Protein AF-0000000066287164 (afdb_homodimer)

Solvent-accessible surface area (backbone atoms only — not comparable to full-atom values): 16699 Å² total; per-residue (Å²): 113,69,50,54,31,36,36,38,30,40,31,50,52,37,16,20,64,65,41,44,75,88,66,48,88,37,32,4,29,46,51,68,64,55,47,54,40,46,76,64,34,25,11,47,45,71,41,72,57,60,63,40,69,73,61,30,63,82,32,75,90,71,54,46,74,76,52,69,40,74,68,50,50,51,50,36,50,58,63,39,46,65,56,53,47,50,50,60,40,42,58,76,69,73,46,44,41,36,36,38,28,33,44,87,28,48,41,39,5,70,75,87,64,52,2,57,46,39,51,54,48,49,61,55,42,61,75,66,72,66,75,65,52,73,48,51,49,60,72,51,74,87,45,40,66,59,41,52,53,50,51,57,59,68,71,101,113,68,49,54,30,37,36,38,30,40,31,51,51,37,16,19,63,66,42,46,76,89,67,47,88,38,33,5,29,46,51,68,64,53,47,54,39,45,76,65,34,24,12,47,45,71,41,74,56,57,63,40,69,72,62,32,63,83,33,74,88,70,55,46,76,76,52,68,40,73,66,50,51,50,48,37,49,60,64,39,45,65,57,53,48,50,50,59,40,42,60,78,69,72,48,44,41,35,34,38,27,31,45,86,28,46,41,40,5,69,76,86,64,52,2,58,45,40,51,53,46,50,60,56,42,64,74,66,73,66,77,65,52,72,50,51,49,60,73,51,75,87,46,40,65,59,41,53,52,50,51,57,58,68,71,102

Sequence (312 aa):
MKGKRIAIVSHRILNQNSVVNGLERAEGAFNEVVEILLKNNYGIIQLPCPELIYLGIDREGKTKEEYDTKEYRELCKKLLEPIIKYLQEYKKDNYKFILIGIENSTTCDIFKNRGILMEEFFKEVEKLNIIIKAIEYPKNEKDYNKFVKTLEKMIKMKGKRIAIVSHRILNQNSVVNGLERAEGAFNEVVEILLKNNYGIIQLPCPELIYLGIDREGKTKEEYDTKEYRELCKKLLEPIIKYLQEYKKDNYKFILIGIENSTTCDIFKNRGILMEEFFKEVEKLNIIIKAIEYPKNEKDYNKFVKTLEKMIK

Radius of gyration: 18.2 Å; Cα contacts (8 Å, |Δi|>4): 590; chains: 2; bounding box: 45×53×41 Å

Organism: Methanocaldococcus jannaschii (strain ATCC 43067 / DSM 2661 / JAL-1 / JCM 10045 / NBRC 100440) (NCBI:txid243232)

Structure (mmCIF, N/CA/C/O backbone):
data_AF-0000000066287164-model_v1
#
loop_
_entity.id
_entity.type
_entity.pdbx_description
1 polymer 'Uncharacterized protein MJ0003'
#
loop_
_atom_site.group_PDB
_atom_site.id
_atom_site.type_symbol
_atom_site.label_atom_id
_atom_site.label_alt_id
_atom_site.label_comp_id
_atom_site.label_asym_id
_atom_site.label_entity_id
_atom_site.label_seq_id
_atom_site.pdbx_PDB_ins_code
_atom_site.Cartn_x
_atom_site.Cartn_y
_atom_site.Cartn_z
_atom_site.occupancy
_atom_site.B_iso_or_equiv
_atom_site.auth_seq_id
_atom_site.auth_comp_id
_atom_site.auth_asym_id
_atom_site.auth_atom_id
_atom_site.pdbx_PDB_model_num
ATOM 1 N N . MET A 1 1 ? 5.543 -10.328 -19 1 79.19 1 MET A N 1
ATOM 2 C CA . MET A 1 1 ? 6.793 -10.188 -18.266 1 79.19 1 MET A CA 1
ATOM 3 C C . MET A 1 1 ? 6.668 -9.117 -17.188 1 79.19 1 MET A C 1
ATOM 5 O O . MET A 1 1 ? 5.969 -8.125 -17.359 1 79.19 1 MET A O 1
ATOM 9 N N . LYS A 1 2 ? 7.418 -9.414 -16.031 1 85.62 2 LYS A N 1
ATOM 10 C CA . LYS A 1 2 ? 7.477 -8.406 -14.969 1 85.62 2 LYS A CA 1
ATOM 11 C C . LYS A 1 2 ? 8.195 -7.152 -15.453 1 85.62 2 LYS A C 1
ATOM 13 O O . LYS A 1 2 ? 9.18 -7.234 -16.188 1 85.62 2 LYS A O 1
ATOM 18 N N . GLY A 1 3 ? 7.758 -6.027 -15.086 1 90.81 3 GLY A N 1
ATOM 19 C CA . GLY A 1 3 ? 8.32 -4.758 -15.516 1 90.81 3 GLY A CA 1
ATOM 20 C C . GLY A 1 3 ? 9.594 -4.391 -14.781 1 90.81 3 GLY A C 1
ATOM 21 O O . GLY A 1 3 ? 10.406 -3.615 -15.289 1 90.81 3 GLY A O 1
ATOM 22 N N . LYS A 1 4 ? 9.758 -4.898 -13.578 1 95.44 4 LYS A N 1
ATOM 23 C CA . LYS A 1 4 ? 10.93 -4.719 -12.719 1 95.44 4 LYS A CA 1
ATOM 24 C C . LYS A 1 4 ? 11.164 -3.244 -12.406 1 95.44 4 LYS A C 1
ATOM 26 O O . LYS A 1 4 ? 12.305 -2.781 -12.391 1 95.44 4 LYS A O 1
ATOM 31 N N . ARG A 1 5 ? 10.172 -2.525 -12.312 1 97.25 5 ARG A N 1
ATOM 32 C CA . ARG A 1 5 ? 10.164 -1.134 -11.875 1 97.25 5 ARG A CA 1
ATOM 33 C C . ARG A 1 5 ? 9.188 -0.936 -10.719 1 97.25 5 ARG A C 1
ATOM 35 O O . ARG A 1 5 ? 8 -1.233 -10.844 1 97.25 5 ARG A O 1
ATOM 42 N N . ILE A 1 6 ? 9.695 -0.435 -9.602 1 98.38 6 ILE A N 1
ATOM 43 C CA . ILE A 1 6 ? 8.867 -0.321 -8.414 1 98.38 6 ILE A CA 1
ATOM 44 C C . ILE A 1 6 ? 8.938 1.104 -7.867 1 98.38 6 ILE A C 1
ATOM 46 O O . ILE A 1 6 ? 10.023 1.658 -7.699 1 98.38 6 ILE A O 1
ATOM 50 N N . ALA A 1 7 ? 7.824 1.709 -7.727 1 98.88 7 ALA A N 1
ATOM 51 C CA . ALA A 1 7 ? 7.711 2.98 -7.016 1 98.88 7 ALA A CA 1
ATOM 52 C C . ALA A 1 7 ? 7.301 2.76 -5.562 1 98.88 7 ALA A C 1
ATOM 54 O O . ALA A 1 7 ? 6.211 2.248 -5.289 1 98.88 7 ALA A O 1
ATOM 55 N N . ILE A 1 8 ? 8.195 3.074 -4.676 1 98.94 8 ILE A N 1
ATOM 56 C CA . ILE A 1 8 ? 7.867 3.143 -3.256 1 98.94 8 ILE A CA 1
ATOM 57 C C . ILE A 1 8 ? 7.289 4.516 -2.922 1 98.94 8 ILE A C 1
ATOM 59 O O . ILE A 1 8 ? 7.93 5.539 -3.168 1 98.94 8 ILE A O 1
ATOM 63 N N . 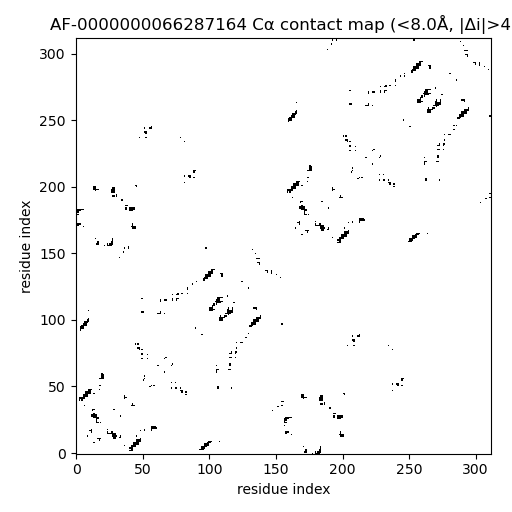VAL A 1 9 ? 6.055 4.535 -2.393 1 98.94 9 VAL A N 1
ATOM 64 C CA . VAL A 1 9 ? 5.418 5.836 -2.227 1 98.94 9 VAL A CA 1
ATOM 65 C C . VAL A 1 9 ? 4.973 6.016 -0.778 1 98.94 9 VAL A C 1
ATOM 67 O O . VAL A 1 9 ? 4.523 5.059 -0.138 1 98.94 9 VAL A O 1
ATOM 70 N N . SER A 1 10 ? 5.109 7.258 -0.287 1 98.88 10 SER A N 1
ATOM 71 C CA . SER A 1 10 ? 4.504 7.562 1.005 1 98.88 10 SER A CA 1
ATOM 72 C C . SER A 1 10 ? 3.027 7.184 1.025 1 98.88 10 SER A C 1
ATOM 74 O O . SER A 1 10 ? 2.346 7.266 0.002 1 98.88 10 SER A O 1
ATOM 76 N N . HIS A 1 11 ? 2.553 6.797 2.166 1 98.88 11 HIS A N 1
ATOM 77 C CA . HIS A 1 11 ? 1.192 6.297 2.342 1 98.88 11 HIS A CA 1
ATOM 78 C C . HIS A 1 11 ? 0.176 7.238 1.701 1 98.88 11 HIS A C 1
ATOM 80 O O . HIS A 1 11 ? -0.727 6.789 0.989 1 98.88 11 HIS A O 1
ATOM 86 N N . ARG A 1 12 ? 0.363 8.547 1.936 1 98.12 12 ARG A N 1
ATOM 87 C CA . ARG A 1 12 ? -0.668 9.523 1.604 1 98.12 12 ARG A CA 1
ATOM 88 C C . ARG A 1 12 ? -0.666 9.836 0.112 1 98.12 12 ARG A C 1
ATOM 90 O O . ARG A 1 12 ? -1.546 10.547 -0.379 1 98.12 12 ARG A O 1
ATOM 97 N N . ILE A 1 13 ? 0.314 9.312 -0.653 1 98.81 13 ILE A N 1
ATOM 98 C CA . ILE A 1 13 ? 0.234 9.398 -2.107 1 98.81 13 ILE A CA 1
ATOM 99 C C . ILE A 1 13 ? -1.002 8.648 -2.6 1 98.81 13 ILE A C 1
ATOM 101 O O . ILE A 1 13 ? -1.66 9.078 -3.549 1 98.81 13 ILE A O 1
ATOM 105 N N . LEU A 1 14 ? -1.335 7.555 -1.902 1 98.88 14 LEU A N 1
ATOM 106 C CA . LEU A 1 14 ? -2.453 6.711 -2.307 1 98.88 14 LEU A CA 1
ATOM 107 C C . LEU A 1 14 ? -3.682 6.988 -1.447 1 98.88 14 LEU A C 1
ATOM 109 O O . LEU A 1 14 ? -4.797 6.617 -1.818 1 98.88 14 LEU A O 1
ATOM 113 N N . ASN A 1 15 ? -3.512 7.641 -0.275 1 98.69 15 ASN A N 1
ATOM 114 C CA . ASN A 1 15 ? -4.648 7.766 0.63 1 98.69 15 ASN A CA 1
ATOM 115 C C . ASN A 1 15 ? -4.531 9.008 1.511 1 98.69 15 ASN A C 1
ATOM 117 O O . ASN A 1 15 ? -4.031 8.93 2.635 1 98.69 15 ASN A O 1
ATOM 121 N N . GLN A 1 16 ? -5.117 10.109 1.11 1 97.81 16 GLN A N 1
ATOM 122 C CA . GLN A 1 16 ? -5.055 11.383 1.808 1 97.81 16 GLN A CA 1
ATOM 123 C C . GLN A 1 16 ? -5.949 11.383 3.043 1 97.81 16 GLN A C 1
ATOM 125 O O . GLN A 1 16 ? -5.875 12.289 3.873 1 97.81 16 GLN A O 1
ATOM 130 N N . ASN A 1 17 ? -6.73 10.328 3.182 1 97.62 17 ASN A N 1
ATOM 131 C CA . ASN A 1 17 ? -7.59 10.25 4.359 1 97.62 17 ASN A CA 1
ATOM 132 C C . ASN A 1 17 ? -6.773 10.07 5.637 1 97.62 17 ASN A C 1
ATOM 134 O O . ASN A 1 17 ? -7.289 10.25 6.742 1 97.62 17 ASN A O 1
ATOM 138 N N . SER A 1 18 ? -5.492 9.719 5.504 1 96.62 18 SER A N 1
ATOM 139 C CA . SER A 1 18 ? -4.641 9.484 6.664 1 96.62 18 SER A CA 1
ATOM 140 C C . SER A 1 18 ? -4.039 10.789 7.184 1 96.62 18 SER A C 1
ATOM 142 O O . SER A 1 18 ? -3.471 10.82 8.273 1 96.62 18 SER A O 1
ATOM 144 N N . VAL A 1 19 ? -4.109 11.812 6.426 1 95.38 19 VAL A N 1
ATOM 145 C CA . VAL A 1 19 ? -3.512 13.102 6.77 1 95.38 19 VAL A CA 1
ATOM 146 C C . VAL A 1 19 ? -4.309 13.75 7.895 1 95.38 19 VAL A C 1
ATOM 148 O O . VAL A 1 19 ? -5.512 13.516 8.039 1 95.38 19 VAL A O 1
ATOM 151 N N . VAL A 1 20 ? -3.602 14.5 8.688 1 92.62 20 VAL A N 1
ATOM 152 C CA . VAL A 1 20 ? -4.258 15.273 9.742 1 92.62 20 VAL A CA 1
ATOM 153 C C . VAL A 1 20 ? -5.477 15.992 9.164 1 92.62 20 VAL A C 1
ATOM 155 O O . VAL A 1 20 ? -5.414 16.562 8.07 1 92.62 20 VAL A O 1
ATOM 158 N N . ASN A 1 21 ? -6.52 16.047 9.992 1 91.81 21 ASN A N 1
ATOM 159 C CA . ASN A 1 21 ? -7.766 16.656 9.539 1 91.81 21 ASN A CA 1
ATOM 160 C C . ASN A 1 21 ? -7.562 18.125 9.133 1 91.81 21 ASN A C 1
ATOM 162 O O . ASN A 1 21 ? -6.969 18.891 9.883 1 91.81 21 ASN A O 1
ATOM 166 N N . GLY A 1 22 ? -8.023 18.375 7.957 1 91.19 22 GLY A N 1
ATOM 167 C CA . GLY A 1 22 ? -7.953 19.75 7.488 1 91.19 22 GLY A CA 1
ATOM 168 C C . GLY A 1 22 ? -6.707 20.047 6.676 1 91.19 22 GLY A C 1
ATOM 169 O O . GLY A 1 22 ? -6.609 21.094 6.035 1 91.19 22 GLY A O 1
ATOM 170 N N . LEU A 1 23 ? -5.773 19.109 6.656 1 90.75 23 LEU A N 1
ATOM 171 C CA . LEU A 1 23 ? -4.52 19.344 5.949 1 90.75 23 LEU A CA 1
ATOM 172 C C . LEU A 1 23 ? -4.438 18.469 4.691 1 90.75 23 LEU A C 1
ATOM 174 O O . LEU A 1 23 ? -3.451 18.547 3.953 1 90.75 23 LEU A O 1
ATOM 178 N N . GLU A 1 24 ? -5.469 17.719 4.438 1 91.94 24 GLU A N 1
ATOM 179 C CA . GLU A 1 24 ? -5.5 16.906 3.217 1 91.94 24 GLU A CA 1
ATOM 180 C C . GLU A 1 24 ? -5.574 17.797 1.976 1 91.94 24 GLU A C 1
ATOM 182 O O . GLU A 1 24 ? -6.086 18.906 2.035 1 91.94 24 GLU A O 1
ATOM 187 N N . ARG A 1 25 ? -5.027 17.266 0.926 1 92.81 25 ARG A N 1
ATOM 188 C CA . ARG A 1 25 ? -4.953 18.047 -0.303 1 92.81 25 ARG A CA 1
ATOM 189 C C . ARG A 1 25 ? -5.684 17.344 -1.444 1 92.81 25 ARG A C 1
ATOM 191 O O . ARG A 1 25 ? -5.609 17.781 -2.596 1 92.81 25 ARG A O 1
ATOM 198 N N . ALA A 1 26 ? -6.293 16.234 -1.203 1 93.88 26 ALA A N 1
ATOM 199 C CA . ALA A 1 26 ? -7.125 15.469 -2.125 1 93.88 26 ALA A CA 1
ATOM 200 C C . ALA A 1 26 ? -8.148 14.625 -1.369 1 93.88 26 ALA A C 1
ATOM 202 O O . ALA A 1 26 ? -8 14.391 -0.167 1 93.88 26 ALA A O 1
ATOM 203 N N . GLU A 1 27 ? -9.18 14.172 -2.059 1 94.94 27 GLU A N 1
ATOM 204 C CA . GLU A 1 27 ? -10.219 13.367 -1.43 1 94.94 27 GLU A CA 1
ATOM 205 C C . GLU A 1 27 ? -9.742 11.93 -1.207 1 94.94 27 GLU A C 1
ATOM 207 O O . GLU A 1 27 ? -10.148 11.281 -0.243 1 94.94 27 GLU A O 1
ATOM 212 N N . GLY A 1 28 ? -9.016 11.398 -2.115 1 97.12 28 GLY A N 1
ATOM 213 C CA . GLY A 1 28 ? -8.469 10.047 -2.049 1 97.12 28 GLY A CA 1
ATOM 214 C C . GLY A 1 28 ? -6.965 10.008 -2.23 1 97.12 28 GLY A C 1
ATOM 215 O O . GLY A 1 28 ? -6.215 10.211 -1.276 1 97.12 28 GLY A O 1
ATOM 216 N N . ALA A 1 29 ? -6.543 9.75 -3.398 1 98.5 29 ALA A N 1
ATOM 217 C CA . ALA A 1 29 ? -5.125 9.68 -3.754 1 98.5 29 ALA A CA 1
ATOM 218 C C . ALA A 1 29 ? -4.688 10.93 -4.512 1 98.5 29 ALA A C 1
ATOM 220 O O . ALA A 1 29 ? -5.516 11.766 -4.871 1 98.5 29 ALA A O 1
ATOM 221 N N . PHE A 1 30 ? -3.402 11.195 -4.586 1 98.31 30 PHE A N 1
ATOM 222 C CA . PHE A 1 30 ? -2.896 12.102 -5.609 1 98.31 30 PHE A CA 1
ATOM 223 C C . PHE A 1 30 ? -2.959 11.461 -6.988 1 98.31 30 PHE A C 1
ATOM 225 O O . PHE A 1 30 ? -1.981 10.867 -7.449 1 98.31 30 PHE A O 1
ATOM 232 N N . ASN A 1 31 ? -4.129 11.633 -7.613 1 98.12 31 ASN A N 1
ATOM 233 C CA . ASN A 1 31 ? -4.512 10.828 -8.773 1 98.12 31 ASN A CA 1
ATOM 234 C C . ASN A 1 31 ? -3.48 10.938 -9.891 1 98.12 31 ASN A C 1
ATOM 236 O O . ASN A 1 31 ? -3.035 9.922 -10.43 1 98.12 31 ASN A O 1
ATOM 240 N N . GLU A 1 32 ? -3.086 12.094 -10.203 1 98.12 32 GLU A N 1
ATOM 241 C CA . GLU A 1 32 ? -2.182 12.289 -11.328 1 98.12 32 GLU A CA 1
ATOM 242 C C . GLU A 1 32 ? -0.834 11.617 -11.078 1 98.12 32 GLU A C 1
ATOM 244 O O . GLU A 1 32 ? -0.246 11.023 -11.992 1 98.12 32 GLU A O 1
ATOM 249 N N . VAL A 1 33 ? -0.338 11.68 -9.875 1 98.75 33 VAL A N 1
ATOM 250 C CA . VAL A 1 33 ? 0.932 11.047 -9.523 1 98.75 33 VAL A CA 1
ATOM 251 C C . VAL A 1 33 ? 0.838 9.539 -9.742 1 98.75 33 VAL A C 1
ATOM 253 O O . VAL A 1 33 ? 1.71 8.945 -10.383 1 98.75 33 VAL A O 1
ATOM 256 N N . VAL A 1 34 ? -0.238 8.969 -9.25 1 98.88 34 VAL A N 1
ATOM 257 C CA . VAL A 1 34 ? -0.431 7.531 -9.367 1 98.88 34 VAL A CA 1
ATOM 258 C C . VAL A 1 34 ? -0.587 7.148 -10.836 1 98.88 34 VAL A C 1
ATOM 260 O O . VAL A 1 34 ? -0.002 6.168 -11.297 1 98.88 34 VAL A O 1
ATOM 263 N N . GLU A 1 35 ? -1.275 7.938 -11.578 1 98.62 35 GLU A N 1
ATOM 264 C CA . GLU A 1 35 ? -1.499 7.664 -12.992 1 98.62 35 GLU A CA 1
ATOM 265 C C . GLU A 1 35 ? -0.189 7.688 -13.773 1 98.62 35 GLU A C 1
ATOM 267 O O . GLU A 1 35 ? 0.006 6.895 -14.703 1 98.62 35 GLU A O 1
ATOM 272 N N . ILE A 1 36 ? 0.63 8.609 -13.461 1 98.56 36 ILE A N 1
ATOM 273 C CA . ILE A 1 36 ? 1.933 8.68 -14.117 1 98.56 36 ILE A CA 1
ATOM 274 C C . ILE A 1 36 ? 2.699 7.383 -13.883 1 98.56 36 ILE A C 1
ATOM 276 O O . ILE A 1 36 ? 3.295 6.828 -14.812 1 98.56 36 ILE A O 1
ATOM 280 N N . LEU A 1 37 ? 2.695 6.871 -12.68 1 98.69 37 LEU A N 1
ATOM 281 C CA . LEU A 1 37 ? 3.379 5.621 -12.359 1 98.69 37 LEU A CA 1
ATOM 282 C C . LEU A 1 37 ? 2.773 4.453 -13.133 1 98.69 37 LEU A C 1
ATOM 284 O O . LEU A 1 37 ? 3.502 3.646 -13.711 1 98.69 37 LEU A O 1
ATOM 288 N N . LEU A 1 38 ? 1.433 4.43 -13.133 1 98.31 38 LEU A N 1
ATOM 289 C CA . LEU A 1 38 ? 0.719 3.357 -13.82 1 98.31 38 LEU A CA 1
ATOM 290 C C . LEU A 1 38 ? 1.045 3.357 -15.312 1 98.31 38 LEU A C 1
ATOM 292 O O . LEU A 1 38 ? 1.359 2.311 -15.883 1 98.31 38 LEU A O 1
ATOM 296 N N . LYS A 1 39 ? 1.019 4.504 -15.891 1 97 39 LYS A N 1
ATOM 297 C CA . LYS A 1 39 ? 1.233 4.645 -17.328 1 97 39 LYS A CA 1
ATOM 298 C C . LYS A 1 39 ? 2.645 4.215 -17.719 1 97 39 LYS A C 1
ATOM 300 O O . LYS A 1 39 ? 2.904 3.902 -18.891 1 97 39 LYS A O 1
ATOM 305 N N . ASN A 1 40 ? 3.508 4.25 -16.812 1 97.38 40 ASN A N 1
ATOM 306 C CA . ASN A 1 40 ? 4.891 3.875 -17.094 1 97.38 40 ASN A CA 1
ATOM 307 C C . ASN A 1 40 ? 5.223 2.5 -16.516 1 97.38 40 ASN A C 1
ATOM 309 O O . ASN A 1 40 ? 6.391 2.182 -16.297 1 97.38 40 ASN A O 1
ATOM 313 N N . ASN A 1 41 ? 4.242 1.695 -16.172 1 96.5 41 ASN A N 1
ATOM 314 C CA . ASN A 1 41 ? 4.305 0.275 -15.852 1 96.5 41 ASN A CA 1
ATOM 315 C C . ASN A 1 41 ? 5.051 0.035 -14.539 1 96.5 41 ASN A C 1
ATOM 317 O O . ASN A 1 41 ? 5.754 -0.966 -14.398 1 96.5 41 ASN A O 1
ATOM 321 N N . TYR A 1 42 ? 5.027 0.99 -13.68 1 98.44 42 TYR A N 1
ATOM 322 C CA . TYR A 1 42 ? 5.59 0.785 -12.352 1 98.44 42 TYR A CA 1
ATOM 323 C C . TYR A 1 42 ? 4.637 -0.023 -11.477 1 98.44 42 TYR A C 1
ATOM 325 O O . TYR A 1 42 ? 3.424 0.192 -11.5 1 98.44 42 TYR A O 1
ATOM 333 N N . GLY A 1 43 ? 5.172 -1.097 -10.758 1 98.5 43 GLY A N 1
ATOM 334 C CA . GLY A 1 43 ? 4.5 -1.548 -9.547 1 98.5 43 GLY A CA 1
ATOM 335 C C . GLY A 1 43 ? 4.617 -0.567 -8.398 1 98.5 43 GLY A C 1
ATOM 336 O O . GLY A 1 43 ? 5.559 0.229 -8.344 1 98.5 43 GLY A O 1
ATOM 337 N N . ILE A 1 44 ? 3.682 -0.635 -7.516 1 98.94 44 ILE A N 1
ATOM 338 C CA . ILE A 1 44 ? 3.674 0.339 -6.43 1 98.94 44 ILE A CA 1
ATOM 339 C C . ILE A 1 44 ? 3.707 -0.385 -5.086 1 98.94 44 ILE A C 1
ATOM 341 O O . ILE A 1 44 ? 3.016 -1.389 -4.895 1 98.94 44 ILE A O 1
ATOM 345 N N . ILE A 1 45 ? 4.574 0.068 -4.211 1 98.94 45 ILE A N 1
ATOM 346 C CA . ILE A 1 45 ? 4.59 -0.314 -2.803 1 98.94 45 ILE A CA 1
ATOM 347 C C . ILE A 1 45 ? 4.25 0.895 -1.935 1 98.94 45 ILE A C 1
ATOM 349 O O . ILE A 1 45 ? 4.914 1.932 -2.014 1 98.94 45 ILE A O 1
ATOM 353 N N . GLN A 1 46 ? 3.225 0.731 -1.15 1 98.94 46 GLN A N 1
ATOM 354 C CA . GLN A 1 46 ? 2.775 1.796 -0.259 1 98.94 46 GLN A CA 1
ATOM 355 C C . GLN A 1 46 ? 3.477 1.712 1.094 1 98.94 46 GLN A C 1
ATOM 357 O O . GLN A 1 46 ? 3.438 0.673 1.757 1 98.94 46 GLN A O 1
ATOM 362 N N . LEU A 1 47 ? 4.129 2.777 1.485 1 98.94 47 LEU A N 1
ATOM 363 C CA . LEU A 1 47 ? 4.695 2.846 2.828 1 98.94 47 LEU A CA 1
ATOM 364 C C . LEU A 1 47 ? 3.596 2.994 3.875 1 98.94 47 LEU A C 1
ATOM 366 O O . LEU A 1 47 ? 2.504 3.477 3.57 1 98.94 47 LEU A O 1
ATOM 370 N N . PRO A 1 48 ? 3.896 2.568 5.098 1 98.88 48 PRO A N 1
ATOM 371 C CA . PRO A 1 48 ? 2.912 2.748 6.168 1 98.88 48 PRO A CA 1
ATOM 372 C C . PRO A 1 48 ? 2.807 4.199 6.633 1 98.88 48 PRO A C 1
ATOM 374 O O . PRO A 1 48 ? 3.635 5.031 6.262 1 98.88 48 PRO A O 1
ATOM 377 N N . CYS A 1 49 ? 1.792 4.465 7.352 1 98.75 49 CYS A N 1
ATOM 378 C CA . CYS A 1 49 ? 1.63 5.754 8.008 1 98.75 49 CYS A CA 1
ATOM 379 C C . CYS A 1 49 ? 1.757 5.617 9.523 1 98.75 49 CYS A C 1
ATOM 381 O O . CYS A 1 49 ? 0.763 5.387 10.211 1 98.75 49 CYS A O 1
ATOM 383 N N . PRO A 1 50 ? 2.957 5.809 10.047 1 98.69 50 PRO A N 1
ATOM 384 C CA . PRO A 1 50 ? 3.146 5.648 11.492 1 98.69 50 PRO A CA 1
ATOM 385 C C . PRO A 1 50 ? 2.344 6.66 12.305 1 98.69 50 PRO A C 1
ATOM 387 O O . PRO A 1 50 ? 1.909 6.355 13.422 1 98.69 50 PRO A O 1
ATOM 390 N N . GLU A 1 51 ? 2.143 7.891 11.797 1 98.5 51 GLU A N 1
ATOM 391 C CA . GLU A 1 51 ? 1.406 8.914 12.531 1 98.5 51 GLU A CA 1
ATOM 392 C C . GLU A 1 51 ? -0.022 8.469 12.82 1 98.5 51 GLU A C 1
ATOM 394 O O . GLU A 1 51 ? -0.517 8.641 13.938 1 98.5 51 GLU A O 1
ATOM 399 N N . LEU A 1 52 ? -0.641 7.914 11.836 1 98.19 52 LEU A N 1
ATOM 400 C CA . LEU A 1 52 ? -2.01 7.438 12.008 1 98.19 52 LEU A CA 1
ATOM 401 C C . LEU A 1 52 ? -2.066 6.301 13.023 1 98.19 52 LEU A C 1
ATOM 403 O O . LEU A 1 52 ? -2.971 6.258 13.859 1 98.19 52 LEU A O 1
ATOM 407 N N . ILE A 1 53 ? -1.067 5.402 12.938 1 98.56 53 ILE A N 1
ATOM 408 C CA . ILE A 1 53 ? -1.024 4.262 13.844 1 98.56 53 ILE A CA 1
ATOM 409 C C . ILE A 1 53 ? -0.717 4.734 15.258 1 98.56 53 ILE A C 1
ATOM 411 O O . ILE A 1 53 ? -1.304 4.246 16.219 1 98.56 53 ILE A O 1
ATOM 415 N N . TYR A 1 54 ? 0.123 5.703 15.383 1 98.25 54 TYR A N 1
ATOM 416 C CA . TYR A 1 54 ? 0.672 6.148 16.656 1 98.25 54 TYR A CA 1
ATOM 417 C C . TYR A 1 54 ? -0.329 7.02 17.406 1 98.25 54 TYR A C 1
ATOM 419 O O . TYR A 1 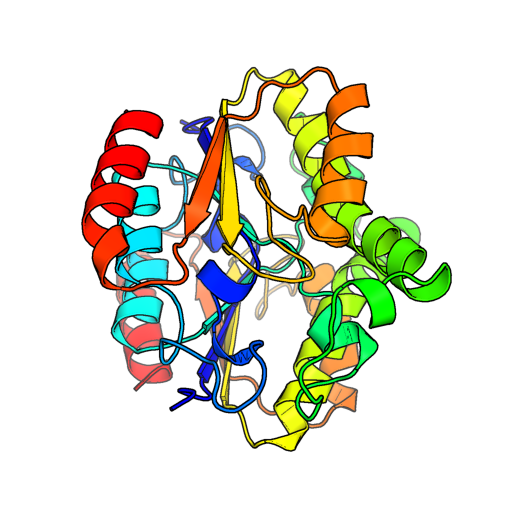54 ? -0.564 6.82 18.609 1 98.25 54 TYR A O 1
ATOM 427 N N . LEU A 1 55 ? -1.017 7.996 16.703 1 97.75 55 LEU A N 1
ATOM 428 C CA . LEU A 1 55 ? -1.815 8.984 17.406 1 97.75 55 LEU A CA 1
ATOM 429 C C . LEU A 1 55 ? -3.27 8.938 16.953 1 97.75 55 LEU A C 1
ATOM 431 O O . LEU A 1 55 ? -4.141 9.555 17.578 1 97.75 55 LEU A O 1
ATOM 435 N N . GLY A 1 56 ? -3.516 8.25 15.844 1 97.06 56 GLY A N 1
ATOM 436 C CA . GLY A 1 56 ? -4.895 8.055 15.43 1 97.06 56 GLY A CA 1
ATOM 437 C C . GLY A 1 56 ? -5.391 9.125 14.484 1 97.06 56 GLY A C 1
ATOM 438 O O . GLY A 1 56 ? -4.652 10.047 14.141 1 97.06 56 GLY A O 1
ATOM 439 N N . ILE A 1 57 ? -6.625 9 14.055 1 95.81 57 ILE A N 1
ATOM 440 C CA . ILE A 1 57 ? -7.219 9.797 12.984 1 95.81 57 ILE A CA 1
ATOM 441 C C . ILE A 1 57 ? -7.531 11.195 13.5 1 95.81 57 ILE A C 1
ATOM 443 O O . ILE A 1 57 ? -7.57 12.156 12.727 1 95.81 57 ILE A O 1
ATOM 447 N N . ASP A 1 58 ? -7.711 11.336 14.812 1 95.12 58 ASP A N 1
ATOM 448 C CA . ASP A 1 58 ? -8.086 12.625 15.398 1 95.12 58 ASP A CA 1
ATOM 449 C C . ASP A 1 58 ? -6.855 13.367 15.922 1 95.12 58 ASP A C 1
ATOM 451 O O . ASP A 1 58 ? -6.984 14.352 16.656 1 95.12 58 ASP A O 1
ATOM 455 N N . ARG A 1 59 ? -5.785 12.875 15.461 1 96.69 59 ARG A N 1
ATOM 456 C CA . ARG A 1 59 ? -4.566 13.484 15.992 1 96.69 59 ARG A CA 1
ATOM 457 C C . ARG A 1 59 ? -4.449 14.938 15.555 1 96.69 59 ARG A C 1
ATOM 459 O O . ARG A 1 59 ? -4.934 15.312 14.484 1 96.69 59 ARG A O 1
ATOM 466 N N . GLU A 1 60 ? -3.715 15.664 16.406 1 95.25 60 GLU A N 1
ATOM 467 C CA . GLU A 1 60 ? -3.305 17.016 16.031 1 95.25 60 GLU A CA 1
ATOM 468 C C . GLU A 1 60 ? -1.939 17.016 15.352 1 95.25 60 GLU A C 1
ATOM 470 O O . GLU A 1 60 ? -1.162 16.062 15.508 1 95.25 60 GLU A O 1
ATOM 475 N N . GLY A 1 61 ? -1.731 18.078 14.555 1 93.94 61 GLY A N 1
ATOM 476 C CA . GLY A 1 61 ? -0.405 18.234 13.977 1 93.94 61 GLY A CA 1
ATOM 477 C C . GLY A 1 61 ? 0.691 18.328 15.023 1 93.94 61 GLY A C 1
ATOM 478 O O . GLY A 1 61 ? 0.506 18.969 16.062 1 93.94 61 GLY A O 1
ATOM 479 N N . LYS A 1 62 ? 1.794 17.672 14.734 1 95.94 62 LYS A N 1
ATOM 480 C CA . LYS A 1 62 ? 2.961 17.734 15.602 1 95.94 62 LYS A CA 1
ATOM 481 C C . LYS A 1 62 ? 4.227 18.047 14.812 1 95.94 62 LYS A C 1
ATOM 483 O O . LYS A 1 62 ? 4.277 17.812 13.602 1 95.94 62 LYS A O 1
ATOM 488 N N . THR A 1 63 ? 5.191 18.547 15.555 1 96.62 63 THR A N 1
ATOM 489 C CA . THR A 1 63 ? 6.496 18.781 14.945 1 96.62 63 THR A CA 1
ATOM 490 C C . THR A 1 63 ? 7.32 17.5 14.914 1 96.62 63 THR A C 1
ATOM 492 O O . THR A 1 63 ? 6.98 16.516 15.578 1 96.62 63 THR A O 1
ATOM 495 N N . LYS A 1 64 ? 8.367 17.547 14.086 1 97.62 64 LYS A N 1
ATOM 496 C CA . LYS A 1 64 ? 9.266 16.406 14.039 1 97.62 64 LYS A CA 1
ATOM 497 C C . LYS A 1 64 ? 9.852 16.109 15.422 1 97.62 64 LYS A C 1
ATOM 499 O O . LYS A 1 64 ? 9.969 14.953 15.82 1 97.62 64 LYS A O 1
ATOM 504 N N . GLU A 1 65 ? 10.242 17.172 16.125 1 97.62 65 GLU A N 1
ATOM 505 C CA . GLU A 1 65 ? 10.828 17.016 17.453 1 97.62 65 GLU A CA 1
ATOM 506 C C . GLU A 1 65 ? 9.875 16.297 18.406 1 97.62 65 GLU A C 1
ATOM 508 O O . GLU A 1 65 ? 10.297 15.5 19.234 1 97.62 65 GLU A O 1
ATOM 513 N N . GLU A 1 66 ? 8.648 16.547 18.266 1 97.69 66 GLU A N 1
ATOM 514 C CA . GLU A 1 66 ? 7.637 15.93 19.125 1 97.69 66 GLU A CA 1
ATOM 515 C C . GLU A 1 66 ? 7.477 14.445 18.797 1 97.69 66 GLU A C 1
ATOM 517 O O . GLU A 1 66 ? 7.164 13.641 19.672 1 97.69 66 GLU A O 1
ATOM 522 N N . TYR A 1 67 ? 7.727 14.062 17.562 1 97.44 67 TYR A N 1
ATOM 523 C CA . TYR A 1 67 ? 7.605 12.672 17.156 1 97.44 67 TYR A CA 1
ATOM 524 C C . TYR A 1 67 ? 8.898 11.906 17.422 1 97.44 67 TYR A C 1
ATOM 526 O O . TYR A 1 67 ? 8.891 10.68 17.5 1 97.44 67 TYR A O 1
ATOM 534 N N . ASP A 1 68 ? 9.969 12.656 17.578 1 98.25 68 ASP A N 1
ATOM 535 C CA . ASP A 1 68 ? 11.289 12.023 17.641 1 98.25 68 ASP A CA 1
ATOM 536 C C . ASP A 1 68 ? 11.539 11.406 19.016 1 98.25 68 ASP A C 1
ATOM 538 O O . ASP A 1 68 ? 12.383 11.898 19.781 1 98.25 68 ASP A O 1
ATOM 542 N N . THR A 1 69 ? 10.891 10.414 19.328 1 98.5 69 THR A N 1
ATOM 543 C CA . THR A 1 69 ? 11.055 9.617 20.547 1 98.5 69 THR A CA 1
ATOM 544 C C . THR A 1 69 ? 11.477 8.195 20.203 1 98.5 69 THR A C 1
ATOM 546 O O . THR A 1 69 ? 11.328 7.746 19.062 1 98.5 69 THR A O 1
ATOM 549 N N . LYS A 1 70 ? 12.055 7.516 21.203 1 98.62 70 LYS A N 1
ATOM 550 C CA . LYS A 1 70 ? 12.438 6.117 21.031 1 98.62 70 LYS A CA 1
ATOM 551 C C . LYS A 1 70 ? 11.25 5.266 20.609 1 98.62 70 LYS A C 1
ATOM 553 O O . LYS A 1 70 ? 11.367 4.414 19.719 1 98.62 70 LYS A O 1
ATOM 558 N N . GLU A 1 71 ? 10.133 5.508 21.188 1 98.62 71 GLU A N 1
ATOM 559 C CA . GLU A 1 71 ? 8.914 4.734 20.938 1 98.62 71 GLU A CA 1
ATOM 560 C C . GLU A 1 71 ? 8.453 4.895 19.5 1 98.62 71 GLU A C 1
ATOM 562 O O . GLU A 1 71 ? 8.164 3.906 18.812 1 98.62 71 GLU A O 1
ATOM 567 N N . TYR A 1 72 ? 8.398 6.105 19.062 1 98.69 72 TYR A N 1
ATOM 568 C CA . TYR A 1 72 ? 7.934 6.363 17.703 1 98.69 72 TYR A CA 1
ATOM 569 C C . TYR A 1 72 ? 8.922 5.812 16.688 1 98.69 72 TYR A C 1
ATOM 571 O O . TYR A 1 72 ? 8.516 5.258 15.656 1 98.69 72 TYR A O 1
ATOM 579 N N . ARG A 1 73 ? 10.203 5.953 16.906 1 98.81 73 ARG A N 1
ATOM 580 C CA . ARG A 1 73 ? 11.219 5.418 16.016 1 98.81 73 ARG A CA 1
ATOM 581 C C . ARG A 1 73 ? 11.148 3.896 15.945 1 98.81 73 ARG A C 1
ATOM 583 O O . ARG A 1 73 ? 11.281 3.307 14.875 1 98.81 73 ARG A O 1
ATOM 590 N N . GLU A 1 74 ? 10.906 3.236 17.062 1 98.81 74 GLU A N 1
ATOM 591 C CA . GLU A 1 74 ? 10.742 1.786 17.078 1 98.81 74 GLU A CA 1
ATOM 592 C C . GLU A 1 74 ? 9.508 1.359 16.281 1 98.81 74 GLU A C 1
ATOM 594 O O . GLU A 1 74 ? 9.531 0.336 15.602 1 98.81 74 GLU A O 1
ATOM 599 N N . LEU A 1 75 ? 8.445 2.137 16.438 1 98.88 75 LEU A N 1
ATOM 600 C CA . LEU A 1 75 ? 7.254 1.88 15.633 1 98.88 75 LEU A CA 1
ATOM 601 C C . LEU A 1 75 ? 7.57 1.968 14.141 1 98.88 75 LEU A C 1
ATOM 603 O O . LEU A 1 75 ? 7.191 1.087 13.367 1 98.88 75 LEU A O 1
ATOM 607 N N . CYS A 1 76 ? 8.289 3.018 13.75 1 98.88 76 CYS A N 1
ATOM 608 C CA . CYS A 1 76 ? 8.672 3.195 12.352 1 98.88 76 CYS A CA 1
ATOM 609 C C . CYS A 1 76 ? 9.5 2.014 11.859 1 98.88 76 CYS A C 1
ATOM 611 O O . CYS A 1 76 ? 9.258 1.489 10.773 1 98.88 76 CYS A O 1
ATOM 613 N N . LYS A 1 77 ? 10.438 1.579 12.664 1 98.81 77 LYS A N 1
ATOM 614 C CA . LYS A 1 77 ? 11.281 0.445 12.297 1 98.81 77 LYS A CA 1
ATOM 615 C C . LYS A 1 77 ? 10.445 -0.814 12.086 1 98.81 77 LYS A C 1
ATOM 617 O O . LYS A 1 77 ? 10.633 -1.532 11.102 1 98.81 77 LYS A O 1
ATOM 622 N N . LYS A 1 78 ? 9.57 -1.015 13 1 98.81 78 LYS A N 1
ATOM 623 C CA . LYS A 1 78 ? 8.711 -2.189 12.922 1 98.81 78 LYS A CA 1
ATOM 624 C C . LYS A 1 78 ? 7.84 -2.154 11.672 1 98.81 78 LYS A C 1
ATOM 626 O O . LYS A 1 78 ? 7.719 -3.156 10.961 1 98.81 78 LYS A O 1
ATOM 631 N N . LEU A 1 79 ? 7.285 -1.024 11.383 1 98.88 79 LEU A N 1
ATOM 632 C CA . LEU A 1 79 ? 6.383 -0.868 10.25 1 98.88 79 LEU A CA 1
ATOM 633 C C . LEU A 1 79 ? 7.133 -1.011 8.93 1 98.88 79 LEU A C 1
ATOM 635 O O . LEU A 1 79 ? 6.547 -1.382 7.914 1 98.88 79 LEU A O 1
ATOM 639 N N . LEU A 1 80 ? 8.469 -0.78 8.922 1 98.88 80 LEU A N 1
ATOM 640 C CA . LEU A 1 80 ? 9.273 -0.809 7.711 1 98.88 80 LEU A CA 1
ATOM 641 C C . LEU A 1 80 ? 9.773 -2.221 7.426 1 98.88 80 LEU A C 1
ATOM 643 O O . LEU A 1 80 ? 10.266 -2.498 6.328 1 98.88 80 LEU A O 1
ATOM 647 N N . GLU A 1 81 ? 9.609 -3.133 8.367 1 98.75 81 GLU A N 1
ATOM 648 C CA . GLU A 1 81 ? 10.195 -4.461 8.234 1 98.75 81 GLU A CA 1
ATOM 649 C C . GLU A 1 81 ? 9.727 -5.148 6.957 1 98.75 81 GLU A C 1
ATOM 651 O O . GLU A 1 81 ? 10.547 -5.637 6.176 1 98.75 81 GLU A O 1
ATOM 656 N N . PRO A 1 82 ? 8.453 -5.176 6.688 1 98.75 82 PRO A N 1
ATOM 657 C CA . PRO A 1 82 ? 8.039 -5.848 5.453 1 98.75 82 PRO A CA 1
ATOM 658 C C . PRO A 1 82 ? 8.539 -5.141 4.199 1 98.75 82 PRO A C 1
ATOM 660 O O . PRO A 1 82 ? 8.844 -5.789 3.197 1 98.75 82 PRO A O 1
ATOM 663 N N . ILE A 1 83 ? 8.633 -3.811 4.258 1 98.88 83 ILE A N 1
ATOM 664 C CA . ILE A 1 83 ? 9.102 -3.031 3.119 1 98.88 83 ILE A CA 1
ATOM 665 C C . ILE A 1 83 ? 10.562 -3.379 2.824 1 98.88 83 ILE A C 1
ATOM 667 O O . ILE A 1 83 ? 10.93 -3.621 1.671 1 98.88 83 ILE A O 1
ATOM 671 N N . ILE A 1 84 ? 11.336 -3.459 3.877 1 98.69 84 ILE A N 1
ATOM 672 C CA . ILE A 1 84 ? 12.758 -3.766 3.725 1 98.69 84 ILE A CA 1
ATOM 673 C C . ILE A 1 84 ? 12.922 -5.188 3.193 1 98.69 84 ILE A C 1
ATOM 675 O O . ILE A 1 84 ? 13.773 -5.441 2.342 1 98.69 84 ILE A O 1
ATOM 679 N N . LYS A 1 85 ? 12.117 -6.074 3.678 1 98.5 85 LYS A N 1
ATOM 680 C CA . LYS A 1 85 ? 12.164 -7.441 3.172 1 98.5 85 LYS A CA 1
ATOM 681 C C . LYS A 1 85 ? 11.82 -7.492 1.686 1 98.5 85 LYS A C 1
ATOM 683 O O . LYS A 1 85 ? 12.461 -8.211 0.917 1 98.5 85 LYS A O 1
ATOM 688 N N . TYR A 1 86 ? 10.773 -6.746 1.266 1 98.56 86 TYR A N 1
ATOM 689 C CA . TYR A 1 86 ? 10.461 -6.664 -0.157 1 98.56 86 TYR A CA 1
ATOM 690 C C . TYR A 1 86 ? 11.688 -6.234 -0.958 1 98.56 86 TYR A C 1
ATOM 692 O O . TYR A 1 86 ? 12.031 -6.867 -1.958 1 98.56 86 TYR A O 1
ATOM 700 N N . LEU A 1 87 ? 12.328 -5.188 -0.519 1 98.12 87 LEU A N 1
ATOM 701 C CA . LEU A 1 87 ? 13.461 -4.621 -1.242 1 98.12 87 LEU A CA 1
ATOM 702 C C . LEU A 1 87 ? 14.617 -5.617 -1.311 1 98.12 87 LEU A C 1
ATOM 704 O O . LEU A 1 87 ? 15.289 -5.727 -2.338 1 98.12 87 LEU A O 1
ATOM 708 N N . GLN A 1 88 ? 14.805 -6.332 -0.245 1 97.5 88 GLN A N 1
ATOM 709 C CA . GLN A 1 88 ? 15.82 -7.371 -0.227 1 97.5 88 GLN A CA 1
ATOM 710 C C . GLN A 1 88 ? 15.555 -8.43 -1.295 1 97.5 88 GLN A C 1
ATOM 712 O O . GLN A 1 88 ? 16.484 -8.891 -1.964 1 97.5 88 GLN A O 1
ATOM 717 N N . GLU A 1 89 ? 14.352 -8.797 -1.403 1 97.38 89 GLU A N 1
ATOM 718 C CA . GLU A 1 89 ? 13.984 -9.805 -2.393 1 97.38 89 GLU A CA 1
ATOM 719 C C . GLU A 1 89 ? 14.133 -9.266 -3.812 1 97.38 89 GLU A C 1
ATOM 721 O O . GLU A 1 89 ? 14.688 -9.938 -4.684 1 97.38 89 GLU A O 1
ATOM 726 N N . TYR A 1 90 ? 13.68 -8.031 -4.047 1 96.94 90 TYR A N 1
ATOM 727 C CA . TYR A 1 90 ? 13.719 -7.453 -5.383 1 96.94 90 TYR A CA 1
ATOM 728 C C . TYR A 1 90 ? 15.156 -7.176 -5.812 1 96.94 90 TYR A C 1
ATOM 730 O O . TYR A 1 90 ? 15.469 -7.195 -7.008 1 96.94 90 TYR A O 1
ATOM 738 N N . LYS A 1 91 ? 15.992 -6.91 -4.898 1 94.31 91 LYS A N 1
ATOM 739 C CA . LYS A 1 91 ? 17.391 -6.652 -5.195 1 94.31 91 LYS A CA 1
ATOM 740 C C . LYS A 1 91 ? 18.031 -7.832 -5.934 1 94.31 91 LYS A C 1
ATOM 742 O O . LYS A 1 91 ? 18.938 -7.648 -6.742 1 94.31 91 LYS A O 1
ATOM 747 N N . LYS A 1 92 ? 17.531 -9 -5.785 1 91.69 92 LYS A N 1
ATOM 748 C CA . LYS A 1 92 ? 18.047 -10.227 -6.379 1 91.69 92 LYS A CA 1
ATOM 749 C C . LYS A 1 92 ? 17.844 -10.227 -7.895 1 91.69 92 LYS A C 1
ATOM 751 O O . LYS A 1 92 ? 18.5 -10.992 -8.609 1 91.69 92 LYS A O 1
ATOM 756 N N . ASP A 1 93 ? 16.984 -9.445 -8.406 1 90.81 93 ASP A N 1
ATOM 757 C CA . ASP A 1 93 ? 16.609 -9.523 -9.812 1 90.81 93 ASP A CA 1
ATOM 758 C C . ASP A 1 93 ? 16.75 -8.172 -10.5 1 90.81 93 ASP A C 1
ATOM 760 O O . ASP A 1 93 ? 16.062 -7.887 -11.477 1 90.81 93 ASP A O 1
ATOM 764 N N . ASN A 1 94 ? 17.516 -7.273 -10.031 1 89.06 94 ASN A N 1
ATOM 765 C CA . ASN A 1 94 ? 17.922 -6.008 -10.633 1 89.06 94 ASN A CA 1
ATOM 766 C C . ASN A 1 94 ? 16.719 -5.102 -10.891 1 89.06 94 ASN A C 1
ATOM 768 O O . ASN A 1 94 ? 16.547 -4.578 -11.992 1 89.06 94 ASN A O 1
ATOM 772 N N . TYR A 1 95 ? 15.875 -4.992 -10.008 1 94.88 95 TYR A N 1
ATOM 773 C CA . TYR A 1 95 ? 14.75 -4.062 -10.047 1 94.88 95 TYR A CA 1
ATOM 774 C C . TYR A 1 95 ? 15.227 -2.623 -9.891 1 94.88 95 TYR A C 1
ATOM 776 O O . TYR A 1 95 ? 16.234 -2.367 -9.219 1 94.88 95 TYR A O 1
ATOM 784 N N . LYS A 1 96 ? 14.516 -1.749 -10.547 1 95.69 96 LYS A N 1
ATOM 785 C CA . LYS A 1 96 ? 14.695 -0.312 -10.367 1 95.69 96 LYS A CA 1
ATOM 786 C C . LYS A 1 96 ? 13.688 0.247 -9.359 1 95.69 96 LYS A C 1
ATOM 788 O O . LYS A 1 96 ? 12.516 -0.137 -9.375 1 95.69 96 LYS A O 1
ATOM 793 N N . PHE A 1 97 ? 14.195 1.174 -8.555 1 97.88 97 PHE A N 1
ATOM 794 C CA . PHE A 1 97 ? 13.344 1.716 -7.508 1 97.88 97 PHE A CA 1
ATOM 795 C C . PHE A 1 97 ? 13.297 3.238 -7.578 1 97.88 97 PHE A C 1
ATOM 797 O O . PHE A 1 97 ? 14.328 3.885 -7.793 1 97.88 97 PHE A O 1
ATOM 804 N N . ILE A 1 98 ? 12.156 3.781 -7.438 1 98.62 98 ILE A N 1
ATOM 805 C CA . ILE A 1 98 ? 12.023 5.191 -7.09 1 98.62 98 ILE A CA 1
ATOM 806 C C . ILE A 1 98 ? 11.258 5.328 -5.773 1 98.62 98 ILE A C 1
ATOM 808 O O . ILE A 1 98 ? 10.523 4.422 -5.379 1 98.62 98 ILE A O 1
ATOM 812 N N . LEU A 1 99 ? 11.523 6.422 -5.105 1 98.88 99 LEU A N 1
ATOM 813 C CA . LEU A 1 99 ? 10.875 6.738 -3.838 1 98.88 99 LEU A CA 1
ATOM 814 C C . LEU A 1 99 ? 10.211 8.109 -3.896 1 98.88 99 LEU A C 1
ATOM 816 O O . LEU A 1 99 ? 10.836 9.094 -4.289 1 98.88 99 LEU A O 1
ATOM 820 N N . ILE A 1 100 ? 8.914 8.109 -3.578 1 98.94 100 ILE A N 1
ATOM 821 C CA . ILE A 1 100 ? 8.211 9.383 -3.549 1 98.94 100 ILE A CA 1
ATOM 822 C C . ILE A 1 100 ? 7.824 9.727 -2.111 1 98.94 100 ILE A C 1
ATOM 824 O O . ILE A 1 100 ? 6.973 9.062 -1.514 1 98.94 100 ILE A O 1
ATOM 828 N N . GLY A 1 101 ? 8.461 10.75 -1.538 1 98.81 101 GLY A N 1
ATOM 829 C CA . GLY A 1 101 ? 8.148 11.273 -0.218 1 98.81 101 GLY A CA 1
ATOM 830 C C . GLY A 1 101 ? 7.219 12.477 -0.255 1 98.81 101 GLY A C 1
ATOM 831 O O . GLY A 1 101 ? 6.566 12.727 -1.27 1 98.81 101 GLY A O 1
ATOM 832 N N . ILE A 1 102 ? 7.035 13.102 0.845 1 98.56 102 ILE A N 1
ATOM 833 C CA . ILE A 1 102 ? 6.199 14.281 1.006 1 98.56 102 ILE A CA 1
ATOM 834 C C . ILE A 1 102 ? 7.023 15.422 1.595 1 98.56 102 ILE A C 1
ATOM 836 O O . ILE A 1 102 ? 7.535 15.312 2.711 1 98.56 102 ILE A O 1
ATOM 840 N N . GLU A 1 103 ? 7.074 16.5 0.86 1 98.12 103 GLU A N 1
ATOM 841 C CA . GLU A 1 103 ? 7.836 17.656 1.317 1 98.12 103 GLU A CA 1
ATOM 842 C C . GLU A 1 103 ? 7.25 18.234 2.604 1 98.12 103 GLU A C 1
ATOM 844 O O . GLU A 1 103 ? 6.031 18.359 2.732 1 98.12 103 GLU A O 1
ATOM 849 N N . ASN A 1 104 ? 8.102 18.453 3.592 1 96.44 104 ASN A N 1
ATOM 850 C CA . ASN A 1 104 ? 7.777 19.109 4.852 1 96.44 104 ASN A CA 1
ATOM 851 C C . ASN A 1 104 ? 6.973 18.203 5.773 1 96.44 104 ASN A C 1
ATOM 853 O O . ASN A 1 104 ? 6.312 18.672 6.699 1 96.44 104 ASN A O 1
ATOM 857 N N . SER A 1 105 ? 6.918 17 5.516 1 97 105 SER A N 1
ATOM 858 C CA . SER A 1 105 ? 6.289 16.031 6.414 1 97 105 SER A CA 1
ATOM 859 C C . SER A 1 105 ? 7.223 15.648 7.555 1 97 105 SER A C 1
ATOM 861 O O . SER A 1 105 ? 8.414 15.406 7.336 1 97 105 SER A O 1
ATOM 863 N N . THR A 1 106 ? 6.73 15.492 8.727 1 97.44 106 THR A N 1
ATOM 864 C CA . THR A 1 106 ? 7.535 15.117 9.883 1 97.44 106 THR A CA 1
ATOM 865 C C . THR A 1 106 ? 7.945 13.648 9.805 1 97.44 106 THR A C 1
ATOM 867 O O . THR A 1 106 ? 8.859 13.219 10.5 1 97.44 106 THR A O 1
ATOM 870 N N . THR A 1 107 ? 7.309 12.969 8.961 1 98.06 107 THR A N 1
ATOM 871 C CA . THR A 1 107 ? 7.5 11.523 8.898 1 98.06 107 THR A CA 1
ATOM 872 C C . THR A 1 107 ? 8.008 11.109 7.523 1 98.06 107 THR A C 1
ATOM 874 O O . THR A 1 107 ? 8.844 10.203 7.414 1 98.06 107 THR A O 1
ATOM 877 N N . CYS A 1 108 ? 7.723 11.875 6.438 1 98.38 108 CYS A N 1
ATOM 878 C CA . CYS A 1 108 ? 7.934 11.344 5.094 1 98.38 108 CYS A CA 1
ATOM 879 C C . CYS A 1 108 ? 8.812 12.273 4.27 1 98.38 108 CYS A C 1
ATOM 881 O O . CYS A 1 108 ? 9.094 12 3.102 1 98.38 108 CYS A O 1
ATOM 883 N N . ASP A 1 109 ? 9.25 13.359 4.855 1 98.69 109 ASP A N 1
ATOM 884 C CA . ASP A 1 109 ? 10.18 14.234 4.152 1 98.69 109 ASP A CA 1
ATOM 885 C C . ASP A 1 109 ? 11.492 13.523 3.857 1 98.69 109 ASP A C 1
ATOM 887 O O . ASP A 1 109 ? 12.023 12.805 4.711 1 98.69 109 ASP A O 1
ATOM 891 N N . ILE A 1 110 ? 12.031 13.789 2.674 1 98.69 110 ILE A N 1
ATOM 892 C CA . ILE A 1 110 ? 13.219 13.047 2.273 1 98.69 110 ILE A CA 1
ATOM 893 C C . ILE A 1 110 ? 14.445 13.953 2.342 1 98.69 110 ILE A C 1
ATOM 895 O O . ILE A 1 110 ? 15.516 13.531 2.791 1 98.69 110 ILE A O 1
ATOM 899 N N . PHE A 1 111 ? 14.367 15.234 1.989 1 97.75 111 PHE A N 1
ATOM 900 C CA . PHE A 1 111 ? 15.578 15.969 1.65 1 97.75 111 PHE A CA 1
ATOM 901 C C . PHE A 1 111 ? 15.875 17.031 2.707 1 97.75 111 PHE A C 1
ATOM 903 O O . PHE A 1 111 ? 16.969 17.062 3.27 1 97.75 111 PHE A O 1
ATOM 910 N N . LYS A 1 112 ? 15.008 17.953 2.947 1 94.56 112 LYS A N 1
ATOM 911 C CA . LYS A 1 112 ? 15.297 19.125 3.766 1 94.56 112 LYS A CA 1
ATOM 912 C C . LYS A 1 112 ? 15.328 18.766 5.25 1 94.56 112 LYS A C 1
ATOM 914 O O . LYS A 1 112 ? 16.375 18.844 5.895 1 94.56 112 LYS A O 1
ATOM 919 N N . ASN A 1 113 ? 14.266 18.469 5.785 1 94.81 113 ASN A N 1
ATOM 920 C CA . ASN A 1 113 ? 14.102 17.969 7.148 1 94.81 113 ASN A CA 1
ATOM 921 C C . ASN A 1 113 ? 13.562 16.547 7.164 1 94.81 113 ASN A C 1
ATOM 923 O O . ASN A 1 113 ? 12.398 16.312 7.492 1 94.81 113 ASN A O 1
ATOM 927 N N . ARG A 1 114 ? 14.57 15.664 6.848 1 98.19 114 ARG A N 1
ATOM 928 C CA . ARG A 1 114 ? 14.164 14.281 6.621 1 98.19 114 ARG A CA 1
ATOM 929 C C . ARG A 1 114 ? 13.273 13.781 7.75 1 98.19 114 ARG A C 1
ATOM 931 O O . ARG A 1 114 ? 13.625 13.898 8.922 1 98.19 114 ARG A O 1
ATOM 938 N N . GLY A 1 115 ? 12.117 13.211 7.441 1 98.69 115 GLY A N 1
ATOM 939 C CA . GLY A 1 115 ? 11.156 12.695 8.406 1 98.69 115 GLY A CA 1
ATOM 940 C C . GLY A 1 115 ? 11.625 11.414 9.078 1 98.69 115 GLY A C 1
ATOM 941 O O . GLY A 1 115 ? 12.477 10.703 8.555 1 98.69 115 GLY A O 1
ATOM 942 N N . ILE A 1 116 ? 11.023 11.133 10.18 1 98.81 116 ILE A N 1
ATOM 943 C CA . ILE A 1 116 ? 11.5 10.062 11.055 1 98.81 116 ILE A CA 1
ATOM 944 C C . ILE A 1 116 ? 11.406 8.719 10.336 1 98.81 116 ILE A C 1
ATOM 946 O O . ILE A 1 116 ? 12.336 7.914 10.391 1 98.81 116 ILE A O 1
ATOM 950 N N . LEU A 1 117 ? 10.305 8.453 9.656 1 98.88 117 LEU A N 1
ATOM 951 C CA . LEU A 1 117 ? 10.172 7.211 8.906 1 98.88 117 LEU A CA 1
ATOM 952 C C . LEU A 1 117 ? 11.25 7.105 7.836 1 98.88 117 LEU A C 1
ATOM 954 O O . LEU A 1 117 ? 11.844 6.039 7.648 1 98.88 117 LEU A O 1
ATOM 958 N N . MET A 1 118 ? 11.492 8.188 7.148 1 98.88 118 MET A N 1
ATOM 959 C CA . MET A 1 118 ? 12.477 8.195 6.066 1 98.88 118 MET A CA 1
ATOM 960 C C . MET A 1 118 ? 13.891 8.039 6.617 1 98.88 118 MET A C 1
ATOM 962 O O . MET A 1 118 ? 14.75 7.422 5.977 1 98.88 118 MET A O 1
ATOM 966 N N . GLU A 1 119 ? 14.148 8.594 7.785 1 98.81 119 GLU A N 1
ATOM 967 C CA . GLU A 1 119 ? 15.438 8.344 8.422 1 98.81 119 GLU A CA 1
ATOM 968 C C . GLU A 1 119 ? 15.664 6.855 8.648 1 98.81 119 GLU A C 1
ATOM 970 O O . GLU A 1 119 ? 16.719 6.32 8.281 1 98.81 119 GLU A O 1
ATOM 975 N N . GLU A 1 120 ? 14.711 6.199 9.227 1 98.81 120 GLU A N 1
ATOM 976 C CA . GLU A 1 120 ? 14.836 4.773 9.508 1 98.81 120 GLU A CA 1
ATOM 977 C C . GLU A 1 120 ? 14.867 3.957 8.219 1 98.81 120 GLU A C 1
ATOM 979 O O . GLU A 1 120 ? 15.594 2.969 8.117 1 98.81 120 GLU A O 1
ATOM 984 N N . PHE A 1 121 ? 14.125 4.406 7.281 1 98.88 121 PHE A N 1
ATOM 985 C CA . PHE A 1 121 ? 14.086 3.746 5.98 1 98.88 121 PHE A CA 1
ATOM 986 C C . PHE A 1 121 ? 15.469 3.76 5.328 1 98.88 121 PHE A C 1
ATOM 988 O O . PHE A 1 121 ? 15.984 2.711 4.934 1 98.88 121 PHE A O 1
ATOM 995 N N . PHE A 1 122 ? 16.062 4.906 5.234 1 98.38 122 PHE A N 1
ATOM 996 C CA . PHE A 1 122 ? 17.328 5.043 4.535 1 98.38 122 PHE A CA 1
ATOM 997 C C . PHE A 1 122 ? 18.453 4.344 5.297 1 98.38 122 PHE A C 1
ATOM 999 O O . PHE A 1 122 ? 19.391 3.809 4.691 1 98.38 122 PHE A O 1
ATOM 1006 N N . LYS A 1 123 ? 18.344 4.336 6.617 1 97.69 123 LYS A N 1
ATOM 1007 C CA . LYS A 1 123 ? 19.297 3.576 7.406 1 97.69 123 LYS A CA 1
ATOM 1008 C C . LYS A 1 123 ? 19.328 2.109 6.98 1 97.69 123 LYS A C 1
ATOM 1010 O O . LYS A 1 123 ? 20.391 1.521 6.816 1 97.69 123 LYS A O 1
ATOM 1015 N N . GLU A 1 124 ? 18.172 1.537 6.797 1 97.25 124 GLU A N 1
ATOM 1016 C CA . GLU A 1 124 ? 18.062 0.128 6.43 1 97.25 124 GLU A CA 1
ATOM 1017 C C . GLU A 1 124 ? 18.453 -0.09 4.969 1 97.25 124 GLU A C 1
ATOM 1019 O O . GLU A 1 124 ? 19.094 -1.079 4.629 1 97.25 124 GLU A O 1
ATOM 1024 N N . VAL A 1 125 ? 18.031 0.799 4.121 1 97.12 125 VAL A N 1
ATOM 1025 C CA . VAL A 1 125 ? 18.266 0.665 2.688 1 97.12 125 VAL A CA 1
ATOM 1026 C C . VAL A 1 125 ? 19.766 0.765 2.393 1 97.12 125 VAL A C 1
ATOM 1028 O O . VAL A 1 125 ? 20.266 0.107 1.48 1 97.12 125 VAL A O 1
ATOM 1031 N N . GLU A 1 126 ? 20.438 1.602 3.1 1 96.31 126 GLU A N 1
ATOM 1032 C CA . GLU A 1 126 ? 21.875 1.744 2.939 1 96.31 126 GLU A CA 1
ATOM 1033 C C . GLU A 1 126 ? 22.594 0.403 3.109 1 96.31 126 GLU A C 1
ATOM 1035 O O . GLU A 1 126 ? 23.578 0.125 2.426 1 96.31 126 GLU A O 1
ATOM 1040 N N . LYS A 1 127 ? 22.062 -0.446 3.918 1 96 127 LYS A N 1
ATOM 1041 C CA . LYS A 1 127 ? 22.656 -1.756 4.172 1 96 127 LYS A CA 1
ATOM 1042 C C . LYS A 1 127 ? 22.438 -2.695 2.988 1 96 127 LYS A C 1
ATOM 1044 O O . LYS A 1 127 ? 23.141 -3.693 2.844 1 96 127 LYS A O 1
ATOM 1049 N N . LEU A 1 128 ? 21.438 -2.463 2.205 1 95.06 128 LEU A N 1
ATOM 1050 C CA . LEU A 1 128 ? 21.062 -3.336 1.098 1 95.06 128 LEU A CA 1
ATOM 1051 C C . LEU A 1 128 ? 21.859 -2.996 -0.156 1 95.06 128 LEU A C 1
ATOM 1053 O O . LEU A 1 128 ? 21.891 -3.779 -1.108 1 95.06 128 LEU A O 1
ATOM 1057 N N . ASN A 1 129 ? 22.5 -1.841 -0.212 1 91.75 129 ASN A N 1
ATOM 1058 C CA . ASN A 1 129 ? 23.281 -1.392 -1.368 1 91.75 129 ASN A CA 1
ATOM 1059 C C . ASN A 1 129 ? 22.406 -1.313 -2.621 1 91.75 129 ASN A C 1
ATOM 1061 O O . ASN A 1 129 ? 22.781 -1.836 -3.674 1 91.75 129 ASN A O 1
ATOM 1065 N N . ILE A 1 130 ? 21.25 -0.87 -2.512 1 93.19 130 ILE A N 1
ATOM 1066 C CA . ILE A 1 130 ? 20.375 -0.613 -3.654 1 93.19 130 ILE A CA 1
ATOM 1067 C C . ILE A 1 130 ? 20.328 0.887 -3.938 1 93.19 130 ILE A C 1
ATOM 1069 O O . ILE A 1 130 ? 20.453 1.703 -3.021 1 93.19 130 ILE A O 1
ATOM 1073 N N . ILE A 1 131 ? 20.203 1.181 -5.203 1 93.19 131 ILE A N 1
ATOM 1074 C CA . ILE A 1 131 ? 20.078 2.572 -5.621 1 93.19 131 ILE A CA 1
ATOM 1075 C C . ILE A 1 131 ? 18.594 2.936 -5.75 1 93.19 131 ILE A C 1
ATOM 1077 O O . ILE A 1 131 ? 17.844 2.262 -6.461 1 93.19 131 ILE A O 1
ATOM 1081 N N . ILE A 1 132 ? 18.219 3.973 -5.043 1 97 132 ILE A N 1
ATOM 1082 C CA . ILE A 1 132 ? 16.844 4.465 -5.109 1 97 132 ILE A CA 1
ATOM 1083 C C . ILE A 1 132 ? 16.844 5.941 -5.5 1 97 132 ILE A C 1
ATOM 1085 O O . ILE A 1 132 ? 17.469 6.766 -4.836 1 97 132 ILE A O 1
ATOM 1089 N N . LYS A 1 133 ? 16.219 6.258 -6.609 1 97.5 133 LYS A N 1
ATOM 1090 C CA . LYS A 1 133 ? 15.992 7.656 -6.957 1 97.5 133 LYS A CA 1
ATOM 1091 C C . LYS A 1 133 ? 14.797 8.227 -6.191 1 97.5 133 LYS A C 1
ATOM 1093 O O . LYS A 1 133 ? 13.719 7.641 -6.203 1 97.5 133 LYS A O 1
ATOM 1098 N N . ALA A 1 134 ? 15.031 9.367 -5.57 1 98.56 134 ALA A N 1
ATOM 1099 C CA . ALA A 1 134 ? 14.008 9.883 -4.668 1 98.56 134 ALA A CA 1
ATOM 1100 C C . ALA A 1 134 ? 13.461 11.219 -5.164 1 98.56 134 ALA A C 1
ATOM 1102 O O . ALA A 1 134 ? 14.18 11.984 -5.809 1 98.56 134 ALA A O 1
ATOM 1103 N N . ILE A 1 135 ? 12.211 11.5 -4.906 1 98.75 135 ILE A N 1
ATOM 1104 C CA . ILE A 1 135 ? 11.531 12.758 -5.164 1 98.75 135 ILE A CA 1
ATOM 1105 C C . ILE A 1 135 ? 10.469 13 -4.098 1 98.75 135 ILE A C 1
ATOM 1107 O O . ILE A 1 135 ? 10.109 12.094 -3.346 1 98.75 135 ILE A O 1
ATOM 1111 N N . GLU A 1 136 ? 10.031 14.273 -3.979 1 98.69 136 GLU A N 1
ATOM 1112 C CA . GLU A 1 136 ? 9 14.586 -2.99 1 98.69 136 GLU A CA 1
ATOM 1113 C C . GLU A 1 136 ? 7.824 15.312 -3.635 1 98.69 136 GLU A C 1
ATOM 1115 O O . GLU A 1 136 ? 8.016 16.172 -4.496 1 98.69 136 GLU A O 1
ATOM 1120 N N . TYR A 1 137 ? 6.605 14.836 -3.277 1 98.69 137 TYR A N 1
ATOM 1121 C CA . TYR A 1 137 ? 5.438 15.664 -3.561 1 98.69 137 TYR A CA 1
ATOM 1122 C C . TYR A 1 137 ? 5.547 17.016 -2.861 1 98.69 137 TYR A C 1
ATOM 1124 O O . TYR A 1 137 ? 5.785 17.078 -1.653 1 98.69 137 TYR A O 1
ATOM 1132 N N . PRO A 1 138 ? 5.355 18.094 -3.57 1 98.19 138 PRO A N 1
ATOM 1133 C CA . PRO A 1 138 ? 5.688 19.406 -3.023 1 98.19 138 PRO A CA 1
ATOM 1134 C C . PRO A 1 138 ? 4.637 19.922 -2.043 1 98.19 138 PRO A C 1
ATOM 1136 O O . PRO A 1 138 ? 3.455 19.594 -2.17 1 98.19 138 PRO A O 1
ATOM 1139 N N . LYS A 1 139 ? 5.07 20.734 -1.124 1 96.06 139 LYS A N 1
ATOM 1140 C CA . LYS A 1 139 ? 4.176 21.422 -0.194 1 96.06 139 LYS A CA 1
ATOM 1141 C C . LYS A 1 139 ? 3.408 22.531 -0.893 1 96.06 139 LYS A C 1
ATOM 1143 O O . LYS A 1 139 ? 2.191 22.656 -0.73 1 96.06 139 LYS A O 1
ATOM 1148 N N . ASN A 1 140 ? 4.137 23.266 -1.704 1 95.75 140 ASN A N 1
ATOM 1149 C CA . ASN A 1 140 ? 3.551 24.422 -2.389 1 95.75 140 ASN A CA 1
ATOM 1150 C C . ASN A 1 140 ? 2.982 24.031 -3.75 1 95.75 140 ASN A C 1
ATOM 1152 O O . ASN A 1 140 ? 3.68 23.438 -4.57 1 95.75 140 ASN A O 1
ATOM 1156 N N . GLU A 1 141 ? 1.802 24.406 -3.996 1 93.81 141 GLU A N 1
ATOM 1157 C CA . GLU A 1 141 ? 1.113 24.094 -5.242 1 93.81 141 GLU A CA 1
ATOM 1158 C C . GLU A 1 141 ? 1.862 24.641 -6.449 1 93.81 141 GLU A C 1
ATOM 1160 O O . GLU A 1 141 ? 1.833 24.062 -7.531 1 93.81 141 GLU A O 1
ATOM 1165 N N . LYS A 1 142 ? 2.545 25.734 -6.273 1 96.62 142 LYS A N 1
ATOM 1166 C CA . LYS A 1 142 ? 3.262 26.375 -7.375 1 96.62 142 LYS A CA 1
ATOM 1167 C C . LYS A 1 142 ? 4.398 25.484 -7.875 1 96.62 142 LYS A C 1
ATOM 1169 O O . LYS A 1 142 ? 4.879 25.656 -9 1 96.62 142 LYS A O 1
ATOM 1174 N N . ASP A 1 143 ? 4.848 24.547 -7.059 1 97.94 143 ASP A N 1
ATOM 1175 C CA . ASP A 1 143 ? 5.973 23.688 -7.398 1 97.94 143 ASP A CA 1
ATOM 1176 C C . ASP A 1 143 ? 5.492 22.375 -8.016 1 97.94 143 ASP A C 1
ATOM 1178 O O . ASP A 1 143 ? 6.305 21.531 -8.398 1 97.94 143 ASP A O 1
ATOM 1182 N N . TYR A 1 144 ? 4.184 22.203 -8.156 1 98 144 TYR A N 1
ATOM 1183 C CA . TYR A 1 144 ? 3.6 20.938 -8.586 1 98 144 TYR A CA 1
ATOM 1184 C C . TYR A 1 144 ? 4.012 20.594 -10.016 1 98 144 TYR A C 1
ATOM 1186 O O . TYR A 1 144 ? 4.379 19.469 -10.312 1 98 144 TYR A O 1
ATOM 1194 N N . ASN A 1 145 ? 3.955 21.578 -10.891 1 98.19 145 ASN A N 1
ATOM 1195 C CA . ASN A 1 145 ? 4.328 21.328 -12.281 1 98.19 145 ASN A CA 1
ATOM 1196 C C . ASN A 1 145 ? 5.781 20.875 -12.398 1 98.19 145 ASN A C 1
ATOM 1198 O O . ASN A 1 145 ? 6.09 19.969 -13.172 1 98.19 145 ASN A O 1
ATOM 1202 N N . LYS A 1 146 ? 6.613 21.578 -11.68 1 98.31 146 LYS A N 1
ATOM 1203 C CA . LYS A 1 146 ? 8.016 21.172 -11.656 1 98.31 146 LYS A CA 1
ATOM 1204 C C . LYS A 1 146 ? 8.164 19.75 -11.125 1 98.31 146 LYS A C 1
ATOM 1206 O O . LYS A 1 146 ? 8.961 18.969 -11.648 1 98.31 146 LYS A O 1
ATOM 1211 N N . PHE A 1 147 ? 7.445 19.469 -10.117 1 98.62 147 PHE A N 1
ATOM 1212 C CA . PHE A 1 147 ? 7.441 18.125 -9.547 1 98.62 147 PHE A CA 1
ATOM 1213 C C . PHE A 1 147 ? 7.039 17.094 -10.586 1 98.62 147 PHE A C 1
ATOM 1215 O O . PHE A 1 147 ? 7.719 16.078 -10.758 1 98.62 147 PHE A O 1
ATOM 1222 N N . VAL A 1 148 ? 5.961 17.297 -11.297 1 98.56 148 VAL A N 1
ATOM 1223 C CA . VAL A 1 148 ? 5.453 16.359 -12.297 1 98.56 148 VAL A CA 1
ATOM 1224 C C . VAL A 1 148 ? 6.488 16.156 -13.398 1 98.56 148 VAL A C 1
ATOM 1226 O O . VAL A 1 148 ? 6.773 15.031 -13.805 1 98.56 148 VAL A O 1
ATOM 1229 N N . LYS A 1 149 ? 7.098 17.188 -13.828 1 98.31 149 LYS A N 1
ATOM 1230 C CA . LYS A 1 149 ? 8.117 17.109 -14.867 1 98.31 149 LYS A CA 1
ATOM 1231 C C . LYS A 1 149 ? 9.32 16.281 -14.398 1 98.31 149 LYS A C 1
ATOM 1233 O O . LYS A 1 149 ? 9.844 15.453 -15.141 1 98.31 149 LYS A O 1
ATOM 1238 N N . THR A 1 150 ? 9.75 16.531 -13.211 1 98.56 150 THR A N 1
ATOM 1239 C CA . THR A 1 150 ? 10.875 15.805 -12.641 1 98.56 150 THR A CA 1
ATOM 1240 C C . THR A 1 150 ? 10.547 14.32 -12.5 1 98.56 150 THR A C 1
ATOM 1242 O O . THR A 1 150 ? 11.367 13.461 -12.836 1 98.56 150 THR A O 1
ATOM 1245 N N . LEU A 1 151 ? 9.336 14.047 -12 1 98.62 151 LEU A N 1
ATOM 1246 C CA . LEU A 1 151 ? 8.891 12.664 -11.867 1 98.62 151 LEU A CA 1
ATOM 1247 C C . LEU A 1 151 ? 8.883 11.961 -13.219 1 98.62 151 LEU A C 1
ATOM 1249 O O . LEU A 1 151 ? 9.383 10.844 -13.352 1 98.62 151 LEU A O 1
ATOM 1253 N N . GLU A 1 152 ? 8.375 12.594 -14.242 1 98.06 152 GLU A N 1
ATOM 1254 C CA . GLU A 1 152 ? 8.297 12.016 -15.578 1 98.06 152 GLU A CA 1
ATOM 1255 C C . GLU A 1 152 ? 9.688 11.734 -16.141 1 98.06 152 GLU A C 1
ATOM 1257 O O . GLU A 1 152 ? 9.898 10.727 -16.812 1 98.06 152 GLU A O 1
ATOM 1262 N N . LYS A 1 153 ? 10.617 12.594 -15.844 1 97.25 153 LYS A N 1
ATOM 1263 C CA . LYS A 1 153 ? 11.992 12.383 -16.281 1 97.25 153 LYS A CA 1
ATOM 1264 C C . LYS A 1 153 ? 12.641 11.219 -15.531 1 97.25 153 LYS A C 1
ATOM 1266 O O . LYS A 1 153 ? 13.391 10.438 -16.125 1 97.25 153 LYS A O 1
ATOM 1271 N N . MET A 1 154 ? 12.32 11.148 -14.297 1 97.06 154 MET A N 1
ATOM 1272 C CA . MET A 1 154 ? 12.906 10.148 -13.406 1 97.06 154 MET A CA 1
ATOM 1273 C C . MET A 1 154 ? 12.461 8.742 -13.797 1 97.06 154 MET A C 1
ATOM 1275 O O . MET A 1 154 ? 13.219 7.781 -13.641 1 97.06 154 MET A O 1
ATOM 1279 N N . ILE A 1 155 ? 11.25 8.609 -14.312 1 95.62 155 ILE A N 1
ATOM 1280 C CA . ILE A 1 155 ? 10.664 7.281 -14.469 1 95.62 155 ILE A CA 1
ATOM 1281 C C . ILE A 1 155 ? 10.859 6.797 -15.906 1 95.62 155 ILE A C 1
ATOM 1283 O O . ILE A 1 155 ? 10.5 5.668 -16.234 1 95.62 155 ILE A O 1
ATOM 1287 N N . LYS A 1 156 ? 11.297 7.652 -16.891 1 84.56 156 L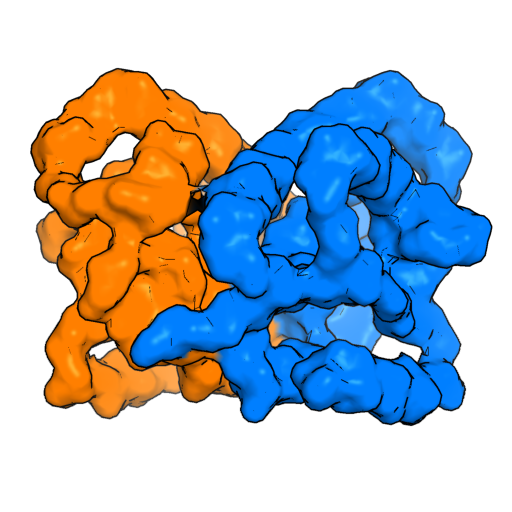YS A N 1
ATOM 1288 C CA . LYS A 1 156 ? 11.633 7.25 -18.25 1 84.56 156 LYS A CA 1
ATOM 1289 C C . LYS A 1 156 ? 12.961 6.488 -18.297 1 84.56 156 LYS A C 1
ATOM 1291 O O . LYS A 1 156 ? 13.844 6.73 -17.469 1 84.56 156 LYS A O 1
ATOM 1296 N N . MET B 1 1 ? -11.875 18.406 1.219 1 79.44 1 MET B N 1
ATOM 1297 C CA . MET B 1 1 ? -12.453 17.484 2.188 1 79.44 1 MET B CA 1
ATOM 1298 C C . MET B 1 1 ? -12.031 16.047 1.89 1 79.44 1 MET B C 1
ATOM 1300 O O . MET B 1 1 ? -11.867 15.672 0.727 1 79.44 1 MET B O 1
ATOM 1304 N N . LYS B 1 2 ? -11.859 15.266 3.053 1 85.81 2 LYS B N 1
ATOM 1305 C CA . LYS B 1 2 ? -11.578 13.844 2.889 1 85.81 2 LYS B CA 1
ATOM 1306 C C . LYS B 1 2 ? -12.75 13.125 2.221 1 85.81 2 LYS B C 1
ATOM 1308 O O . LYS B 1 2 ? -13.914 13.422 2.502 1 85.81 2 LYS B O 1
ATOM 1313 N N . GLY B 1 3 ? -12.5 12.227 1.375 1 90.69 3 GLY B N 1
ATOM 1314 C CA . GLY B 1 3 ? -13.516 11.508 0.632 1 90.69 3 GLY B CA 1
ATOM 1315 C C . GLY B 1 3 ? -14.195 10.422 1.449 1 90.69 3 GLY B C 1
ATOM 1316 O O . GLY B 1 3 ? -15.328 10.031 1.156 1 90.69 3 GLY B O 1
ATOM 1317 N N . LYS B 1 4 ? -13.5 9.898 2.438 1 95.44 4 LYS B N 1
ATOM 1318 C CA . LYS B 1 4 ? -13.977 8.883 3.379 1 95.44 4 LYS B CA 1
ATOM 1319 C C . LYS B 1 4 ? -14.375 7.602 2.652 1 95.44 4 LYS B C 1
ATOM 1321 O O . LYS B 1 4 ? -15.375 6.969 3 1 95.44 4 LYS B O 1
ATOM 1326 N N . ARG B 1 5 ? -13.758 7.305 1.644 1 97.25 5 ARG B N 1
ATOM 1327 C CA . ARG B 1 5 ? -13.867 6.062 0.891 1 97.25 5 ARG B CA 1
ATOM 1328 C C . ARG B 1 5 ? -12.508 5.395 0.732 1 97.25 5 ARG B C 1
ATOM 1330 O O . ARG B 1 5 ? -11.57 6 0.203 1 97.25 5 ARG B O 1
ATOM 1337 N N . ILE B 1 6 ? -12.406 4.164 1.191 1 98.38 6 ILE B N 1
ATOM 1338 C CA . ILE B 1 6 ? -11.109 3.492 1.187 1 98.38 6 ILE B CA 1
ATOM 1339 C C . ILE B 1 6 ? -11.234 2.133 0.504 1 98.38 6 ILE B C 1
ATOM 1341 O O . ILE B 1 6 ? -12.141 1.354 0.821 1 98.38 6 ILE B O 1
ATOM 1345 N N . ALA B 1 7 ? -10.453 1.92 -0.481 1 98.88 7 ALA B N 1
ATOM 1346 C CA . ALA B 1 7 ? -10.297 0.599 -1.085 1 98.88 7 ALA B CA 1
ATOM 1347 C C . ALA B 1 7 ? -9.094 -0.133 -0.501 1 98.88 7 ALA B C 1
ATOM 1349 O O . ALA B 1 7 ? -7.953 0.323 -0.638 1 98.88 7 ALA B O 1
ATOM 1350 N N . ILE B 1 8 ? -9.367 -1.196 0.192 1 98.94 8 ILE B N 1
ATOM 1351 C CA . ILE B 1 8 ? -8.32 -2.125 0.608 1 98.94 8 ILE B CA 1
ATOM 1352 C C . ILE B 1 8 ? -8.047 -3.131 -0.508 1 98.94 8 ILE B C 1
ATOM 1354 O O . ILE B 1 8 ? -8.961 -3.826 -0.962 1 98.94 8 ILE B O 1
ATOM 1358 N N . VAL B 1 9 ? -6.789 -3.174 -0.984 1 98.94 9 VAL B N 1
ATOM 1359 C CA . VAL B 1 9 ? -6.547 -4 -2.162 1 98.94 9 VAL B CA 1
ATOM 1360 C C . VAL B 1 9 ? -5.422 -4.996 -1.874 1 98.94 9 VAL B C 1
ATOM 1362 O O . VAL B 1 9 ? -4.457 -4.664 -1.182 1 98.94 9 VAL B O 1
ATOM 1365 N N . SER B 1 10 ? -5.578 -6.211 -2.418 1 98.88 10 SER B N 1
ATOM 1366 C CA . SER B 1 10 ? -4.453 -7.141 -2.385 1 98.88 10 SER B CA 1
ATOM 1367 C C . SER B 1 10 ? -3.191 -6.5 -2.955 1 98.88 10 SER B C 1
ATOM 1369 O O . SER B 1 10 ? -3.266 -5.676 -3.869 1 98.88 10 SER B O 1
ATOM 1371 N N . HIS B 1 11 ? -2.068 -6.891 -2.434 1 98.88 11 HIS B N 1
ATOM 1372 C CA . HIS B 1 11 ? -0.78 -6.309 -2.791 1 98.88 11 HIS B CA 1
ATOM 1373 C C . HIS B 1 11 ? -0.608 -6.238 -4.305 1 98.88 11 HIS B C 1
ATOM 1375 O O . HIS B 1 11 ? -0.195 -5.207 -4.84 1 98.88 11 HIS B O 1
ATOM 1381 N N . ARG B 1 12 ? -0.975 -7.336 -4.984 1 98.12 12 ARG B N 1
ATOM 1382 C CA . ARG B 1 12 ? -0.627 -7.504 -6.391 1 98.12 12 ARG B CA 1
ATOM 1383 C C . ARG B 1 12 ? -1.565 -6.703 -7.285 1 98.12 12 ARG B C 1
ATOM 1385 O O . ARG B 1 12 ? -1.353 -6.617 -8.5 1 98.12 12 ARG B O 1
ATOM 1392 N N . ILE B 1 13 ? -2.615 -6.082 -6.727 1 98.81 13 ILE B N 1
ATOM 1393 C CA . ILE B 1 13 ? -3.4 -5.125 -7.496 1 98.81 13 ILE B CA 1
ATOM 1394 C C . ILE B 1 13 ? -2.52 -3.951 -7.914 1 98.81 13 ILE B C 1
ATOM 1396 O O . ILE B 1 13 ? -2.662 -3.422 -9.016 1 98.81 13 ILE B O 1
ATOM 1400 N N . LEU B 1 14 ? -1.573 -3.6 -7.039 1 98.88 14 LEU B N 1
ATOM 1401 C CA . LEU B 1 14 ? -0.71 -2.449 -7.281 1 98.88 14 LEU B CA 1
ATOM 1402 C C . LEU B 1 14 ? 0.662 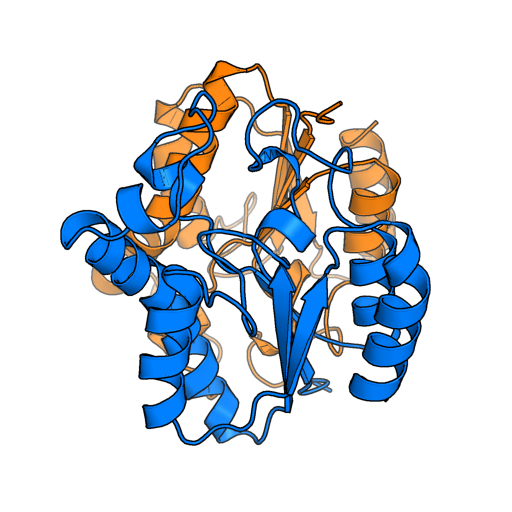-2.895 -7.777 1 98.88 14 LEU B C 1
ATOM 1404 O O . LEU B 1 14 ? 1.416 -2.094 -8.336 1 98.88 14 LEU B O 1
ATOM 1408 N N . ASN B 1 15 ? 1.028 -4.18 -7.59 1 98.69 15 ASN B N 1
ATOM 1409 C CA . ASN B 1 15 ? 2.395 -4.582 -7.91 1 98.69 15 ASN B CA 1
ATOM 1410 C C . ASN B 1 15 ? 2.471 -6.059 -8.289 1 98.69 15 ASN B C 1
ATOM 1412 O O . ASN B 1 15 ? 2.744 -6.906 -7.438 1 98.69 15 ASN B O 1
ATOM 1416 N N . GLN B 1 16 ? 2.402 -6.375 -9.555 1 97.81 16 GLN B N 1
ATOM 1417 C CA . GLN B 1 16 ? 2.412 -7.738 -10.078 1 97.81 16 GLN B CA 1
ATOM 1418 C C . GLN B 1 16 ? 3.814 -8.336 -10.023 1 97.81 16 GLN B C 1
ATOM 1420 O O . GLN B 1 16 ? 3.988 -9.547 -10.219 1 97.81 16 GLN B O 1
ATOM 1425 N N . ASN B 1 17 ? 4.781 -7.504 -9.688 1 97.62 17 ASN B N 1
ATOM 1426 C CA . ASN B 1 17 ? 6.141 -8.023 -9.578 1 97.62 17 ASN B CA 1
ATOM 1427 C C . ASN B 1 17 ? 6.281 -8.992 -8.406 1 97.62 17 ASN B C 1
ATOM 1429 O O . ASN B 1 17 ? 7.266 -9.727 -8.32 1 97.62 17 ASN B O 1
ATOM 1433 N N . SER B 1 18 ? 5.309 -9.008 -7.5 1 96.62 18 SER B N 1
ATOM 1434 C CA . SER B 1 18 ? 5.371 -9.859 -6.32 1 96.62 18 SER B CA 1
ATOM 1435 C C . SER B 1 18 ? 4.852 -11.258 -6.625 1 96.62 18 SER B C 1
ATOM 1437 O O . SER B 1 18 ? 5.016 -12.18 -5.816 1 96.62 18 SER B O 1
ATOM 1439 N N . VAL B 1 19 ? 4.191 -11.43 -7.715 1 95.38 19 VAL B N 1
ATOM 1440 C CA . VAL B 1 19 ? 3.578 -12.703 -8.094 1 95.38 19 VAL B CA 1
ATOM 1441 C C . VAL B 1 19 ? 4.664 -13.703 -8.477 1 95.38 19 VAL B C 1
ATOM 1443 O O . VAL B 1 19 ? 5.742 -13.312 -8.938 1 95.38 19 VAL B O 1
ATOM 1446 N N . VAL B 1 20 ? 4.371 -14.938 -8.227 1 92.69 20 VAL B N 1
ATOM 1447 C CA . VAL B 1 20 ? 5.273 -16 -8.648 1 92.69 20 VAL B CA 1
ATOM 1448 C C . VAL B 1 20 ? 5.699 -15.781 -10.094 1 92.69 20 VAL B C 1
ATOM 1450 O O . VAL B 1 20 ? 4.879 -15.43 -10.938 1 92.69 20 VAL B O 1
ATOM 1453 N N . ASN B 1 21 ? 6.961 -16.109 -10.352 1 91.88 21 ASN B N 1
ATOM 1454 C CA . ASN B 1 21 ? 7.5 -15.883 -11.688 1 91.88 21 ASN B CA 1
ATOM 1455 C C . ASN B 1 21 ? 6.723 -16.656 -12.75 1 91.88 21 ASN B C 1
ATOM 1457 O O . ASN B 1 21 ? 6.477 -17.844 -12.594 1 91.88 21 ASN B O 1
ATOM 1461 N N . GLY B 1 22 ? 6.332 -15.906 -13.719 1 91.25 22 GLY B N 1
ATOM 1462 C CA . GLY B 1 22 ? 5.641 -16.547 -14.828 1 91.25 22 GLY B CA 1
ATOM 1463 C C . GLY B 1 22 ? 4.133 -16.516 -14.688 1 91.25 22 GLY B C 1
ATOM 1464 O O . GLY B 1 22 ? 3.408 -16.828 -15.641 1 91.25 22 GLY B O 1
ATOM 1465 N N . LEU B 1 23 ? 3.666 -16.094 -13.516 1 90.75 23 LEU B N 1
ATOM 1466 C CA . LEU B 1 23 ? 2.227 -16.109 -13.281 1 90.75 23 LEU B CA 1
ATOM 1467 C C . LEU B 1 23 ? 1.679 -14.68 -13.227 1 90.75 23 LEU B C 1
ATOM 146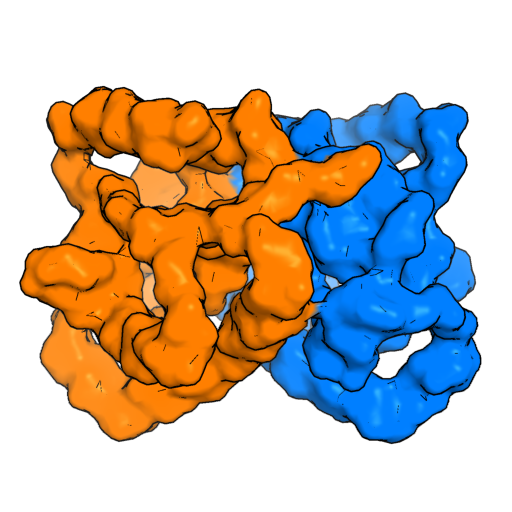9 O O . LEU B 1 23 ? 0.476 -14.484 -13.039 1 90.75 23 LEU B O 1
ATOM 1473 N N . GLU B 1 24 ? 2.537 -13.719 -13.414 1 92 24 GLU B N 1
ATOM 1474 C CA . GLU B 1 24 ? 2.084 -12.328 -13.445 1 92 24 GLU B CA 1
ATOM 1475 C C . GLU B 1 24 ? 1.201 -12.062 -14.656 1 92 24 GLU B C 1
ATOM 1477 O O . GLU B 1 24 ? 1.333 -12.727 -15.688 1 92 24 GLU B O 1
ATOM 1482 N N . ARG B 1 25 ? 0.323 -11.133 -14.469 1 92.88 25 ARG B N 1
ATOM 1483 C CA . ARG B 1 25 ? -0.642 -10.844 -15.523 1 92.88 25 ARG B CA 1
ATOM 1484 C C . ARG B 1 25 ? -0.538 -9.391 -15.977 1 92.88 25 ARG B C 1
ATOM 1486 O O . ARG B 1 25 ? -1.37 -8.914 -16.75 1 92.88 25 ARG B O 1
ATOM 1493 N N . ALA B 1 26 ? 0.368 -8.648 -15.461 1 93.94 26 ALA B N 1
ATOM 1494 C CA . ALA B 1 26 ? 0.695 -7.273 -15.836 1 93.94 26 ALA B CA 1
ATOM 1495 C C . ALA B 1 26 ? 2.145 -6.941 -15.492 1 93.94 26 ALA B C 1
ATOM 1497 O O . ALA B 1 26 ? 2.779 -7.641 -14.703 1 93.94 26 ALA B O 1
ATOM 1498 N N . GLU B 1 27 ? 2.672 -5.895 -16.094 1 95 27 GLU B N 1
ATOM 1499 C CA . GLU B 1 27 ? 4.055 -5.496 -15.844 1 95 27 GLU B CA 1
ATOM 1500 C C . GLU B 1 27 ? 4.195 -4.801 -14.492 1 95 27 GLU B C 1
ATOM 1502 O O . GLU B 1 27 ? 5.234 -4.906 -13.844 1 95 27 GLU B O 1
ATOM 1507 N N . GLY B 1 28 ? 3.256 -4.008 -14.133 1 97.12 28 GLY B N 1
ATOM 1508 C CA . GLY B 1 28 ? 3.227 -3.281 -12.867 1 97.12 28 GLY B CA 1
ATOM 1509 C C . GLY B 1 28 ? 1.965 -3.531 -12.07 1 97.12 28 GLY B C 1
ATOM 1510 O O . GLY B 1 28 ? 1.865 -4.527 -11.352 1 97.12 28 GLY B O 1
ATOM 1511 N N . ALA B 1 29 ? 1.038 -2.664 -12.18 1 98.5 29 ALA B N 1
ATOM 1512 C CA . ALA B 1 29 ? -0.246 -2.75 -11.492 1 98.5 29 ALA B CA 1
ATOM 1513 C C . ALA B 1 29 ? -1.351 -3.199 -12.445 1 98.5 29 ALA B C 1
ATOM 1515 O O . ALA B 1 29 ? -1.134 -3.299 -13.656 1 98.5 29 ALA B O 1
ATOM 1516 N N . PHE B 1 30 ? -2.467 -3.67 -11.93 1 98.31 30 PHE B N 1
ATOM 1517 C CA . PHE B 1 30 ? -3.684 -3.729 -12.734 1 98.31 30 PHE B CA 1
ATOM 1518 C C . PHE B 1 30 ? -4.25 -2.332 -12.961 1 98.31 30 PHE B C 1
ATOM 1520 O O . PHE B 1 30 ? -5.117 -1.879 -12.211 1 98.31 30 PHE B O 1
ATOM 1527 N N . ASN B 1 31 ? -3.74 -1.711 -14.023 1 98.12 31 ASN B N 1
ATOM 1528 C CA . ASN B 1 31 ? -3.893 -0.274 -14.227 1 98.12 31 ASN B CA 1
ATOM 1529 C C . ASN B 1 31 ? -5.359 0.141 -14.219 1 98.12 31 ASN B C 1
ATOM 1531 O O . ASN B 1 31 ? -5.742 1.082 -13.523 1 98.12 31 ASN B O 1
ATOM 1535 N N . GLU B 1 32 ? -6.152 -0.548 -14.93 1 98.12 32 GLU B N 1
ATOM 1536 C CA . GLU B 1 32 ? -7.551 -0.149 -15.055 1 98.12 32 GLU B CA 1
ATOM 1537 C C . GLU B 1 32 ? -8.273 -0.226 -13.719 1 98.12 32 GLU B C 1
ATOM 1539 O O . GLU B 1 32 ? -9.094 0.638 -13.398 1 98.12 32 GLU B O 1
ATOM 1544 N N . VAL B 1 33 ? -7.996 -1.214 -12.93 1 98.75 33 VAL B N 1
ATOM 1545 C CA . VAL B 1 33 ? -8.609 -1.367 -11.617 1 98.75 33 VAL B CA 1
ATOM 1546 C C . VAL B 1 33 ? -8.266 -0.167 -10.742 1 98.75 33 VAL B C 1
ATOM 1548 O O . VAL B 1 33 ? -9.148 0.438 -10.125 1 98.75 33 VAL B O 1
ATOM 1551 N N . VAL B 1 34 ? -6.992 0.173 -10.734 1 98.88 34 VAL B N 1
ATOM 1552 C CA . VAL B 1 34 ? -6.523 1.285 -9.914 1 98.88 34 VAL B CA 1
ATOM 1553 C C . VAL B 1 34 ? -7.141 2.59 -10.414 1 98.88 34 VAL B C 1
ATOM 1555 O O . VAL B 1 34 ? -7.594 3.416 -9.617 1 98.88 34 VAL B O 1
ATOM 1558 N N . GLU B 1 35 ? -7.234 2.748 -11.688 1 98.56 35 GLU B N 1
ATOM 1559 C CA . GLU B 1 35 ? -7.797 3.961 -12.273 1 98.56 35 GLU B CA 1
ATOM 1560 C C . GLU B 1 35 ? -9.266 4.125 -11.906 1 98.56 35 GLU B C 1
ATOM 1562 O O . GLU B 1 35 ? -9.734 5.242 -11.672 1 98.56 35 GLU B O 1
ATOM 1567 N N . ILE B 1 36 ? -9.969 3.066 -11.914 1 98.56 36 ILE B N 1
ATOM 1568 C CA . ILE B 1 36 ? -11.367 3.113 -11.516 1 98.56 36 ILE B CA 1
ATOM 1569 C C . ILE B 1 36 ? -11.484 3.633 -10.086 1 98.56 36 ILE B C 1
ATOM 1571 O O . ILE B 1 36 ? -12.328 4.48 -9.797 1 98.56 36 ILE B O 1
ATOM 1575 N N . LEU B 1 37 ? -10.664 3.16 -9.195 1 98.69 37 LEU B N 1
ATOM 1576 C CA . LEU B 1 37 ? -10.68 3.605 -7.805 1 98.69 37 LEU B CA 1
ATOM 1577 C C . LEU B 1 37 ? -10.344 5.09 -7.707 1 98.69 37 LEU B C 1
ATOM 1579 O O . LEU B 1 37 ? -11.016 5.84 -7.004 1 98.69 37 LEU B O 1
ATOM 1583 N N . LEU B 1 38 ? -9.281 5.469 -8.461 1 98.31 38 LEU B N 1
ATOM 1584 C CA . LEU B 1 38 ? -8.836 6.859 -8.453 1 98.31 38 LEU B CA 1
ATOM 1585 C C . LEU B 1 38 ? -9.938 7.789 -8.945 1 98.31 38 LEU B C 1
ATOM 1587 O O . LEU B 1 38 ? -10.227 8.805 -8.305 1 98.31 38 LEU B O 1
ATOM 1591 N N . LYS B 1 39 ? -10.562 7.406 -10 1 96.94 39 LYS B N 1
ATOM 1592 C CA . LYS B 1 39 ? -11.586 8.234 -10.633 1 96.94 39 LYS B CA 1
ATOM 1593 C C . LYS B 1 39 ? -12.789 8.414 -9.711 1 96.94 39 LYS B C 1
ATOM 1595 O O . LYS B 1 39 ? -13.57 9.352 -9.883 1 96.94 39 LYS B O 1
ATOM 1600 N N . ASN B 1 40 ? -12.953 7.551 -8.828 1 97.38 40 ASN B N 1
ATOM 1601 C CA . ASN B 1 40 ? -14.086 7.621 -7.91 1 97.38 40 ASN B CA 1
ATOM 1602 C C . ASN B 1 40 ? -13.656 8.078 -6.52 1 97.38 40 ASN B C 1
ATOM 1604 O O . ASN B 1 40 ? -14.352 7.824 -5.535 1 97.38 40 ASN B O 1
ATOM 1608 N N . ASN B 1 41 ? -12.484 8.656 -6.367 1 96.44 41 ASN B N 1
ATOM 1609 C CA . ASN B 1 41 ? -11.969 9.375 -5.211 1 96.44 41 ASN B CA 1
ATOM 1610 C C . ASN B 1 41 ? -11.734 8.445 -4.023 1 96.44 41 ASN B C 1
ATOM 1612 O O . ASN B 1 41 ? -11.938 8.836 -2.873 1 96.44 41 ASN B O 1
ATOM 1616 N N . TYR B 1 42 ? -11.477 7.219 -4.301 1 98.44 42 TYR B N 1
ATOM 1617 C CA . TYR B 1 42 ? -11.102 6.297 -3.234 1 98.44 42 TYR B CA 1
ATOM 1618 C C . TYR B 1 42 ? -9.648 6.504 -2.824 1 98.44 42 TYR B C 1
ATOM 1620 O O . TYR B 1 42 ? -8.781 6.695 -3.678 1 98.44 42 TYR B O 1
ATOM 1628 N N . GLY B 1 43 ? -9.367 6.598 -1.457 1 98.5 43 GLY B N 1
ATOM 1629 C CA . GLY B 1 43 ? -8.039 6.262 -0.979 1 98.5 43 GLY B CA 1
ATOM 1630 C C . GLY B 1 43 ? -7.734 4.773 -1.053 1 98.5 43 GLY B C 1
ATOM 1631 O O . GLY B 1 43 ? -8.648 3.949 -1.037 1 98.5 43 GLY B O 1
ATOM 1632 N N . ILE B 1 44 ? -6.484 4.473 -1.141 1 98.94 44 ILE B N 1
ATOM 1633 C CA . ILE B 1 44 ? -6.117 3.07 -1.313 1 98.94 44 ILE B CA 1
ATOM 1634 C C . ILE B 1 44 ? -5.184 2.637 -0.185 1 98.94 44 ILE B C 1
ATOM 1636 O O . ILE B 1 44 ? -4.273 3.377 0.192 1 98.94 44 ILE B O 1
ATOM 1640 N N . ILE B 1 45 ? -5.48 1.499 0.401 1 98.94 45 ILE B N 1
ATOM 1641 C CA . ILE B 1 45 ? -4.59 0.794 1.315 1 98.94 45 ILE B CA 1
ATOM 1642 C C . ILE B 1 45 ? -4.152 -0.53 0.692 1 98.94 45 ILE B C 1
ATOM 1644 O O . ILE B 1 45 ? -4.992 -1.359 0.333 1 98.94 45 ILE B O 1
ATOM 1648 N N . GLN B 1 46 ? -2.861 -0.672 0.56 1 98.94 46 GLN B N 1
ATOM 1649 C CA . GLN B 1 46 ? -2.289 -1.886 -0.014 1 98.94 46 GLN B CA 1
ATOM 1650 C C . GLN B 1 46 ? -2.041 -2.939 1.062 1 98.94 46 GLN B C 1
ATOM 1652 O O . GLN B 1 46 ? -1.357 -2.672 2.053 1 98.94 46 GLN B O 1
ATOM 1657 N N . LEU B 1 47 ? -2.607 -4.109 0.885 1 98.94 47 LEU B N 1
ATOM 1658 C CA . LEU B 1 47 ? -2.303 -5.223 1.776 1 98.94 47 LEU B CA 1
ATOM 1659 C C . LEU B 1 47 ? -0.892 -5.746 1.529 1 98.94 47 LEU B C 1
ATOM 1661 O O . LEU B 1 47 ? -0.344 -5.574 0.439 1 98.94 47 LEU B O 1
ATOM 1665 N N . PRO B 1 48 ? -0.311 -6.367 2.557 1 98.88 48 PRO B N 1
ATOM 1666 C CA . PRO B 1 48 ? 1.016 -6.957 2.361 1 98.88 48 PRO B CA 1
ATOM 1667 C C . PRO B 1 48 ? 0.976 -8.234 1.526 1 98.88 48 PRO B C 1
ATOM 1669 O O . PRO B 1 48 ? -0.103 -8.773 1.261 1 98.88 48 PRO B O 1
ATOM 1672 N N . CYS B 1 49 ? 2.107 -8.641 1.093 1 98.75 49 CYS B N 1
ATOM 1673 C CA . CYS B 1 49 ? 2.262 -9.93 0.423 1 98.75 49 CYS B CA 1
ATOM 1674 C C . CYS B 1 49 ? 3.061 -10.898 1.283 1 98.75 49 CYS B C 1
ATOM 1676 O O . CYS B 1 49 ? 4.289 -10.945 1.195 1 98.75 49 CYS B O 1
ATOM 1678 N N . PRO B 1 50 ? 2.367 -11.703 2.07 1 98.69 50 PRO B N 1
ATOM 1679 C CA . PRO B 1 50 ? 3.086 -12.633 2.945 1 98.69 50 PRO B CA 1
ATOM 1680 C C . PRO B 1 50 ? 3.902 -13.664 2.168 1 98.69 50 PRO B C 1
ATOM 1682 O O . PRO B 1 50 ? 4.957 -14.102 2.639 1 98.69 50 PRO B O 1
ATOM 1685 N N . GLU B 1 51 ? 3.447 -14.094 0.979 1 98.5 51 GLU B N 1
ATOM 1686 C CA . GLU B 1 51 ? 4.164 -15.094 0.194 1 98.5 51 GLU B CA 1
ATOM 1687 C C . GLU B 1 51 ? 5.562 -14.609 -0.176 1 98.5 51 GLU B C 1
ATOM 1689 O O . GLU B 1 51 ? 6.535 -15.359 -0.066 1 98.5 51 GLU B O 1
ATOM 1694 N N . LEU B 1 52 ? 5.621 -13.391 -0.604 1 98.12 52 LEU B N 1
ATOM 1695 C CA . LEU B 1 52 ? 6.91 -12.82 -0.98 1 98.12 52 LEU B CA 1
ATOM 1696 C C . LEU B 1 52 ? 7.836 -12.727 0.227 1 98.12 52 LEU B C 1
ATOM 1698 O O . LEU B 1 52 ? 9.031 -13.023 0.125 1 98.12 52 LEU B O 1
ATOM 1702 N N . ILE B 1 53 ? 7.258 -12.32 1.371 1 98.56 53 ILE B N 1
ATOM 1703 C CA . ILE B 1 53 ? 8.047 -12.172 2.59 1 98.56 53 ILE B CA 1
ATOM 1704 C C . ILE B 1 53 ? 8.484 -13.547 3.09 1 98.56 53 ILE B C 1
ATOM 1706 O O . ILE B 1 53 ? 9.625 -13.719 3.529 1 98.56 53 ILE B O 1
ATOM 1710 N N . TYR B 1 54 ? 7.645 -14.516 2.963 1 98.25 54 TYR B N 1
ATOM 1711 C CA . TYR B 1 54 ? 7.824 -15.836 3.557 1 98.25 54 TYR B CA 1
ATOM 1712 C C . TYR B 1 54 ? 8.797 -16.672 2.736 1 98.25 54 TYR B C 1
ATOM 1714 O O . TYR B 1 54 ? 9.711 -17.297 3.287 1 98.25 54 TYR B O 1
ATOM 1722 N N . LEU B 1 55 ? 8.664 -16.672 1.355 1 97.75 55 LEU B N 1
ATOM 1723 C CA . LEU B 1 55 ? 9.43 -17.609 0.551 1 97.75 55 LEU B CA 1
ATOM 1724 C C . LEU B 1 55 ? 10.312 -16.875 -0.458 1 97.75 55 LEU B C 1
ATOM 1726 O O . LEU B 1 55 ? 11.172 -17.5 -1.094 1 97.75 55 LEU B O 1
ATOM 1730 N N . GLY B 1 56 ? 10.062 -15.586 -0.629 1 97.06 56 GLY B N 1
ATOM 1731 C CA . GLY B 1 56 ? 10.953 -14.797 -1.469 1 97.06 56 GLY B CA 1
ATOM 1732 C C . GLY B 1 56 ? 10.508 -14.75 -2.918 1 97.06 56 GLY B C 1
ATOM 1733 O O . GLY B 1 56 ? 9.492 -15.336 -3.285 1 97.06 56 GLY B O 1
ATOM 1734 N N . ILE B 1 57 ? 11.258 -14.039 -3.73 1 95.88 57 ILE B N 1
ATOM 1735 C CA . ILE B 1 57 ? 10.898 -13.695 -5.102 1 95.88 57 ILE B CA 1
ATOM 1736 C C . ILE B 1 57 ? 11.062 -14.914 -6.004 1 95.88 57 ILE B C 1
ATOM 1738 O O . ILE B 1 57 ? 10.391 -15.031 -7.031 1 95.88 57 ILE B O 1
ATOM 1742 N N . ASP B 1 58 ? 11.898 -15.867 -5.598 1 95.25 58 ASP B N 1
ATOM 1743 C CA . ASP B 1 58 ? 12.18 -17.047 -6.418 1 95.25 58 ASP B CA 1
ATOM 1744 C C . ASP B 1 58 ? 11.32 -18.234 -5.992 1 95.25 58 ASP B C 1
ATOM 1746 O O . ASP B 1 58 ? 11.57 -19.359 -6.41 1 95.25 58 ASP B O 1
ATOM 1750 N N . ARG B 1 59 ? 10.367 -17.891 -5.258 1 96.69 59 ARG B N 1
ATOM 1751 C CA . ARG B 1 59 ? 9.562 -18.984 -4.738 1 96.69 59 ARG B CA 1
ATOM 1752 C C . ARG B 1 59 ? 8.828 -19.703 -5.863 1 96.69 59 ARG B C 1
ATOM 1754 O O . ARG B 1 59 ? 8.5 -19.094 -6.887 1 96.69 59 ARG B O 1
ATOM 1761 N N . GLU B 1 60 ? 8.531 -20.953 -5.551 1 95.25 60 GLU B N 1
ATOM 1762 C CA . GLU B 1 60 ? 7.645 -21.734 -6.414 1 95.25 60 GLU B CA 1
ATOM 1763 C C . GLU B 1 60 ? 6.195 -21.641 -5.938 1 95.25 60 GLU B C 1
ATOM 1765 O O . GLU B 1 60 ? 5.938 -21.312 -4.777 1 95.25 60 GLU B O 1
ATOM 1770 N N . GLY B 1 61 ? 5.301 -21.875 -6.91 1 93.88 61 GLY B N 1
ATOM 1771 C CA . GLY B 1 61 ? 3.9 -21.938 -6.516 1 93.88 61 GLY B CA 1
ATOM 1772 C C . GLY B 1 61 ? 3.619 -23.016 -5.484 1 93.88 61 GLY B C 1
ATOM 1773 O O . GLY B 1 61 ? 4.188 -24.109 -5.543 1 93.88 61 GLY B O 1
ATOM 1774 N N . LYS B 1 62 ? 2.771 -22.656 -4.531 1 95.88 62 LYS B N 1
ATOM 1775 C CA . LYS B 1 62 ? 2.346 -23.609 -3.516 1 95.88 62 LYS B CA 1
ATOM 1776 C C . LYS B 1 62 ? 0.827 -23.609 -3.365 1 95.88 62 LYS B C 1
ATOM 1778 O O . LYS B 1 62 ? 0.161 -22.641 -3.725 1 95.88 62 LYS B O 1
ATOM 1783 N N . THR B 1 63 ? 0.364 -24.719 -2.818 1 96.56 63 THR B N 1
ATOM 1784 C CA . THR B 1 63 ? -1.061 -24.812 -2.518 1 96.56 63 THR B CA 1
ATOM 1785 C C . THR B 1 63 ? -1.377 -24.141 -1.186 1 96.56 63 THR B C 1
ATOM 1787 O O . THR B 1 63 ? -0.471 -23.828 -0.406 1 96.56 63 THR B O 1
ATOM 1790 N N . LYS B 1 64 ? -2.674 -23.891 -1.012 1 97.56 64 LYS B N 1
ATOM 1791 C CA . LYS B 1 64 ? -3.098 -23.328 0.264 1 97.56 64 LYS B CA 1
ATOM 1792 C C . LYS B 1 64 ? -2.684 -24.219 1.43 1 97.56 64 LYS B C 1
ATOM 1794 O O . LYS B 1 64 ? -2.238 -23.719 2.469 1 97.56 64 LYS B O 1
ATOM 1799 N N . GLU B 1 65 ? -2.861 -25.516 1.252 1 97.56 65 GLU B N 1
ATOM 1800 C CA . GLU B 1 65 ? -2.518 -26.484 2.297 1 97.56 65 GLU B CA 1
ATOM 1801 C C . GLU B 1 65 ? -1.041 -26.375 2.674 1 97.56 65 GLU B C 1
ATOM 1803 O O . GLU B 1 65 ? -0.684 -26.516 3.846 1 97.56 65 GLU B O 1
ATOM 1808 N N . GLU B 1 66 ? -0.235 -26.141 1.75 1 97.69 66 GLU B N 1
ATOM 1809 C CA . GLU B 1 66 ? 1.201 -26.031 1.98 1 97.69 66 GLU B CA 1
ATOM 1810 C C . GLU B 1 66 ? 1.538 -24.75 2.748 1 97.69 66 GLU B C 1
ATOM 1812 O O . GLU B 1 66 ? 2.498 -24.719 3.521 1 97.69 66 GLU B O 1
ATOM 1817 N N . TYR B 1 67 ? 0.746 -23.719 2.586 1 97.44 67 TYR B N 1
ATOM 1818 C CA . TYR B 1 67 ? 0.972 -22.453 3.275 1 97.44 67 TYR B CA 1
ATOM 1819 C C . TYR B 1 67 ? 0.33 -22.453 4.656 1 97.44 67 TYR B C 1
ATOM 1821 O O . TYR B 1 67 ? 0.717 -21.688 5.535 1 97.44 67 TYR B O 1
ATOM 1829 N N . ASP B 1 68 ? -0.605 -23.375 4.848 1 98.25 68 ASP B N 1
ATOM 1830 C CA . ASP B 1 68 ? -1.423 -23.344 6.055 1 98.25 68 ASP B CA 1
ATOM 1831 C C . ASP B 1 68 ? -0.668 -23.922 7.246 1 98.25 68 ASP B C 1
ATOM 1833 O O . ASP B 1 68 ? -1.017 -25 7.738 1 98.25 68 ASP B O 1
ATOM 1837 N N . THR B 1 69 ? 0.274 -23.281 7.691 1 98.44 69 THR B N 1
ATOM 1838 C CA . THR B 1 69 ? 1.058 -23.609 8.875 1 98.44 69 THR B CA 1
ATOM 1839 C C . THR B 1 69 ? 0.914 -22.531 9.945 1 98.44 69 THR B C 1
ATOM 1841 O O . THR B 1 69 ? 0.501 -21.406 9.648 1 98.44 69 THR B O 1
ATOM 1844 N N . LYS B 1 70 ? 1.215 -22.906 11.18 1 98.62 70 LYS B N 1
ATOM 1845 C CA . LYS B 1 70 ? 1.187 -21.938 12.281 1 98.62 70 LYS B CA 1
ATOM 1846 C C . LYS B 1 70 ? 2.1 -20.75 11.992 1 98.62 70 LYS B C 1
ATOM 1848 O O . LYS B 1 70 ? 1.728 -19.609 12.234 1 98.62 70 LYS B O 1
ATOM 1853 N N . GLU B 1 71 ? 3.244 -21.016 11.461 1 98.62 71 GLU B N 1
ATOM 1854 C CA . GLU B 1 71 ? 4.246 -19.984 11.18 1 98.62 71 GLU B CA 1
ATOM 1855 C C . GLU B 1 71 ? 3.736 -18.984 10.148 1 98.62 71 GLU B C 1
ATOM 1857 O O . GLU B 1 71 ? 3.84 -17.781 10.344 1 98.62 71 GLU B O 1
ATOM 1862 N N . TYR B 1 72 ? 3.209 -19.5 9.102 1 98.69 72 TYR B N 1
ATOM 1863 C CA . TYR B 1 72 ? 2.723 -18.625 8.039 1 98.69 72 TYR B CA 1
ATOM 1864 C C . TYR B 1 72 ? 1.518 -17.812 8.508 1 98.69 72 TYR B C 1
ATOM 1866 O O . TYR B 1 72 ? 1.394 -16.641 8.188 1 98.69 72 TYR B O 1
ATOM 1874 N N . ARG B 1 73 ? 0.613 -18.422 9.234 1 98.81 73 ARG B N 1
ATOM 1875 C CA . ARG B 1 73 ? -0.546 -17.703 9.773 1 98.81 73 ARG B CA 1
ATOM 1876 C C . ARG B 1 73 ? -0.119 -16.609 10.742 1 98.81 73 ARG B C 1
ATOM 1878 O O . ARG B 1 73 ? -0.675 -15.508 10.727 1 98.81 73 ARG B O 1
ATOM 1885 N N . GLU B 1 74 ? 0.878 -16.859 11.562 1 98.81 74 GLU B N 1
ATOM 1886 C CA . GLU B 1 74 ? 1.402 -15.844 12.469 1 98.81 74 GLU B CA 1
ATOM 1887 C C . GLU B 1 74 ? 2.021 -14.68 11.695 1 98.81 74 GLU B C 1
ATOM 1889 O O . GLU B 1 74 ? 1.887 -13.523 12.094 1 98.81 74 GLU B O 1
ATOM 1894 N N . LEU B 1 75 ? 2.727 -15.031 10.625 1 98.88 75 LEU B N 1
ATOM 1895 C CA . LEU B 1 75 ? 3.262 -13.984 9.75 1 98.88 75 LEU B CA 1
ATOM 1896 C C . LEU B 1 75 ? 2.143 -13.117 9.195 1 98.88 75 LEU B C 1
ATOM 1898 O O . LEU B 1 75 ? 2.232 -11.883 9.227 1 98.88 75 LEU B O 1
ATOM 1902 N N . CYS B 1 76 ? 1.076 -13.75 8.703 1 98.88 76 CYS B N 1
ATOM 1903 C CA . CYS B 1 76 ? -0.065 -13.016 8.164 1 98.88 76 CYS B CA 1
ATOM 1904 C C . CYS B 1 76 ? -0.671 -12.102 9.219 1 98.88 76 CYS B C 1
ATOM 1906 O O . CYS B 1 76 ? -0.961 -10.938 8.938 1 98.88 76 CYS B O 1
ATOM 1908 N N . LYS B 1 77 ? -0.821 -12.602 10.422 1 98.75 77 LYS B N 1
ATOM 1909 C CA . LYS B 1 77 ? -1.382 -11.805 11.508 1 98.75 77 LYS B CA 1
ATOM 1910 C C . LYS B 1 77 ? -0.514 -10.578 11.789 1 98.75 77 LYS B C 1
ATOM 1912 O O . LYS B 1 77 ? -1.026 -9.469 11.938 1 98.75 77 LYS B O 1
ATOM 1917 N N . LYS B 1 78 ? 0.742 -10.836 11.852 1 98.81 78 LYS B N 1
ATOM 1918 C CA . LYS B 1 78 ? 1.683 -9.758 12.125 1 98.81 78 LYS B CA 1
ATOM 1919 C C . LYS B 1 78 ? 1.634 -8.688 11.031 1 98.81 78 LYS B C 1
ATOM 1921 O O . LYS B 1 78 ? 1.59 -7.492 11.328 1 98.81 78 LYS B O 1
ATOM 1926 N N . LEU B 1 79 ? 1.604 -9.117 9.82 1 98.88 79 LEU B N 1
ATOM 1927 C CA . LEU B 1 79 ? 1.62 -8.203 8.68 1 98.88 79 LEU B CA 1
ATOM 1928 C C . LEU B 1 79 ? 0.322 -7.41 8.594 1 98.88 79 LEU B C 1
ATOM 1930 O O . LEU B 1 79 ? 0.299 -6.305 8.047 1 98.88 79 LEU B O 1
ATOM 1934 N N . LEU B 1 80 ? -0.789 -7.918 9.195 1 98.88 80 LEU B N 1
ATOM 1935 C CA . LEU B 1 80 ? -2.1 -7.285 9.117 1 98.88 80 LEU B CA 1
ATOM 1936 C C . LEU B 1 80 ? -2.277 -6.266 10.242 1 98.88 80 LEU B C 1
ATOM 1938 O O . LEU B 1 80 ? -3.209 -5.457 10.211 1 98.88 80 LEU B O 1
ATOM 1942 N N . GLU B 1 81 ? -1.362 -6.242 11.195 1 98.75 81 GLU B N 1
ATOM 1943 C CA . GLU B 1 81 ? -1.538 -5.406 12.375 1 98.75 81 GLU B CA 1
ATOM 1944 C C . GLU B 1 81 ? -1.724 -3.939 11.992 1 98.75 81 GLU B C 1
ATOM 1946 O O . GLU B 1 81 ? -2.674 -3.291 12.438 1 98.75 81 GLU B O 1
ATOM 1951 N N . PRO B 1 82 ? -0.869 -3.393 11.156 1 98.75 82 PRO B N 1
ATOM 1952 C CA . PRO B 1 82 ? -1.071 -1.982 10.812 1 98.75 82 PRO B CA 1
ATOM 1953 C C . PRO B 1 82 ? -2.369 -1.741 10.047 1 98.75 82 PRO B C 1
ATOM 1955 O O . PRO B 1 82 ? -3 -0.694 10.203 1 98.75 82 PRO B O 1
ATOM 1958 N N . ILE B 1 83 ? -2.768 -2.711 9.227 1 98.88 83 ILE B N 1
ATOM 1959 C CA . ILE B 1 83 ? -3.992 -2.59 8.445 1 98.88 83 ILE B CA 1
ATOM 1960 C C . ILE B 1 83 ? -5.199 -2.541 9.375 1 98.88 83 ILE B C 1
ATOM 1962 O O . ILE B 1 83 ? -6.074 -1.687 9.227 1 98.88 83 ILE B O 1
ATOM 1966 N N . ILE B 1 84 ? -5.18 -3.414 10.352 1 98.69 84 ILE B N 1
ATOM 1967 C CA . ILE B 1 84 ? -6.285 -3.48 11.305 1 98.69 84 ILE B CA 1
ATOM 1968 C C . ILE B 1 84 ? -6.336 -2.195 12.125 1 98.69 84 ILE B C 1
ATOM 1970 O O . ILE B 1 84 ? -7.418 -1.667 12.398 1 98.69 84 ILE B O 1
ATOM 1974 N N . LYS B 1 85 ? -5.195 -1.711 12.484 1 98.5 85 LYS B N 1
ATOM 1975 C CA . LYS B 1 85 ? -5.152 -0.447 13.219 1 98.5 85 LYS B CA 1
ATOM 1976 C C . LYS B 1 85 ? -5.723 0.693 12.375 1 98.5 85 LYS B C 1
ATOM 1978 O O . LYS B 1 85 ? -6.465 1.536 12.883 1 98.5 85 LYS B O 1
ATOM 1983 N N . TYR B 1 86 ? -5.352 0.752 11.086 1 98.56 86 TYR B N 1
ATOM 1984 C CA . TYR B 1 86 ? -5.941 1.749 10.203 1 98.56 86 TYR B CA 1
ATOM 1985 C C . TYR B 1 86 ? -7.465 1.678 10.242 1 98.56 86 TYR B C 1
ATOM 1987 O O . TYR B 1 86 ? -8.133 2.695 10.422 1 98.56 86 TYR B O 1
ATOM 1995 N N . LEU B 1 87 ? -7.996 0.493 10.094 1 98.12 87 LEU B N 1
ATOM 1996 C CA . LEU B 1 87 ? -9.438 0.3 10.023 1 98.12 87 LEU B CA 1
ATOM 1997 C C . LEU B 1 87 ? -10.109 0.715 11.328 1 98.12 87 LEU B C 1
ATOM 1999 O O . LEU B 1 87 ? -11.188 1.312 11.32 1 98.12 87 LEU B O 1
ATOM 2003 N N . GLN B 1 88 ? -9.453 0.427 12.398 1 97.44 88 GLN B N 1
ATOM 2004 C CA . GLN B 1 88 ? -9.953 0.85 13.703 1 97.44 88 GLN B CA 1
ATOM 2005 C C . GLN B 1 88 ? -10.07 2.369 13.781 1 97.44 88 GLN B C 1
ATOM 2007 O O . GLN B 1 88 ? -11.047 2.895 14.32 1 97.44 88 GLN B O 1
ATOM 2012 N N . GLU B 1 89 ? -9.102 3.016 13.305 1 97.31 89 GLU B N 1
ATOM 2013 C CA . GLU B 1 89 ? -9.109 4.473 13.336 1 97.31 89 GLU B CA 1
ATOM 2014 C C . GLU B 1 89 ? -10.188 5.035 12.406 1 97.31 89 GLU B C 1
ATOM 2016 O O . GLU B 1 89 ? -10.938 5.934 12.789 1 97.31 89 GLU B O 1
ATOM 2021 N N . TYR B 1 90 ? -10.297 4.477 11.203 1 96.88 90 TYR B N 1
ATOM 2022 C CA . TYR B 1 90 ? -11.25 4.988 10.219 1 96.88 90 TYR B CA 1
ATOM 2023 C C . TYR B 1 90 ? -12.68 4.703 10.648 1 96.88 90 TYR B C 1
ATOM 2025 O O . TYR B 1 90 ? -13.602 5.449 10.297 1 96.88 90 TYR B O 1
ATOM 2033 N N . LYS B 1 91 ? -12.883 3.672 11.359 1 94.19 91 LYS B N 1
ATOM 2034 C CA . LYS B 1 91 ? -14.211 3.324 11.844 1 94.19 91 LYS B CA 1
ATOM 2035 C C . LYS B 1 91 ? -14.805 4.461 12.672 1 94.19 91 LYS B C 1
ATOM 2037 O O . LYS B 1 91 ? -16.031 4.641 12.703 1 94.19 91 LYS B O 1
ATOM 2042 N N . LYS B 1 92 ? -14.023 5.285 13.242 1 91.62 92 LYS B N 1
ATOM 2043 C CA . LYS B 1 92 ? -14.438 6.387 14.109 1 91.62 92 LYS B CA 1
ATOM 2044 C C . LYS B 1 92 ? -15.148 7.477 13.305 1 91.62 92 LYS B C 1
ATOM 2046 O O . LYS B 1 92 ? -15.859 8.305 13.875 1 91.62 92 LYS B O 1
ATOM 2051 N N . ASP B 1 93 ? -14.969 7.539 12.047 1 90.62 93 ASP B N 1
ATOM 2052 C CA . ASP B 1 93 ? -15.461 8.656 11.25 1 90.62 93 ASP B CA 1
ATOM 2053 C C . ASP B 1 93 ? -16.328 8.164 10.086 1 90.62 93 ASP B C 1
ATOM 2055 O O . ASP B 1 93 ? -16.406 8.82 9.047 1 90.62 93 ASP B O 1
ATOM 2059 N N . ASN B 1 94 ? -16.891 7.031 10.117 1 88.88 94 ASN B N 1
ATOM 2060 C CA . ASN B 1 94 ? -17.891 6.48 9.203 1 88.88 94 ASN B CA 1
ATOM 2061 C C . ASN B 1 94 ? -17.344 6.355 7.785 1 88.88 94 ASN B C 1
ATOM 2063 O O . ASN B 1 94 ? -17.969 6.793 6.824 1 88.88 94 ASN B O 1
ATOM 2067 N N . TYR B 1 95 ? -16.203 5.898 7.637 1 94.81 95 TYR B N 1
ATOM 2068 C CA . TYR B 1 95 ? -15.609 5.59 6.344 1 94.81 95 TYR B CA 1
ATOM 2069 C C . TYR B 1 95 ? -16.266 4.371 5.711 1 94.81 95 TYR B C 1
ATOM 2071 O O . TYR B 1 95 ? -16.734 3.477 6.414 1 94.81 95 TYR B O 1
ATOM 2079 N N . LYS B 1 96 ? -16.328 4.41 4.402 1 95.62 96 LYS B N 1
ATOM 2080 C CA . LYS B 1 96 ? -16.75 3.26 3.611 1 95.62 96 LYS B CA 1
ATOM 2081 C C . LYS B 1 96 ? -15.555 2.465 3.111 1 95.62 96 LYS B C 1
ATOM 2083 O O . LYS B 1 96 ? -14.547 3.045 2.699 1 95.62 96 LYS B O 1
ATOM 2088 N N . PHE B 1 97 ? -15.734 1.148 3.141 1 97.88 97 PHE B N 1
ATOM 2089 C CA . PHE B 1 97 ? -14.617 0.292 2.762 1 97.88 97 PHE B CA 1
ATOM 2090 C C . PHE B 1 97 ? -15.031 -0.684 1.667 1 97.88 97 PHE B C 1
ATOM 2092 O O . PHE B 1 97 ? -16.125 -1.247 1.711 1 97.88 97 PHE B O 1
ATOM 2099 N N . ILE B 1 98 ? -14.211 -0.842 0.704 1 98.62 98 ILE B N 1
ATOM 2100 C CA . ILE B 1 98 ? -14.289 -2.004 -0.175 1 98.62 98 ILE B CA 1
ATOM 2101 C C . ILE B 1 98 ? -12.984 -2.791 -0.102 1 98.62 98 ILE B C 1
ATOM 2103 O O . ILE B 1 98 ? -11.945 -2.25 0.285 1 98.62 98 ILE B O 1
ATOM 2107 N N . LEU B 1 99 ? -13.094 -4.07 -0.397 1 98.88 99 LEU B N 1
ATOM 2108 C CA . LEU B 1 99 ? -11.953 -4.977 -0.403 1 98.88 99 LEU B CA 1
ATOM 2109 C C . LEU B 1 99 ? -11.836 -5.691 -1.744 1 98.88 99 LEU B C 1
ATOM 2111 O O . LEU B 1 99 ? -12.812 -6.262 -2.236 1 98.88 99 LEU B O 1
ATOM 2115 N N . ILE B 1 100 ? -10.641 -5.555 -2.338 1 98.94 100 ILE B N 1
ATOM 2116 C CA . ILE B 1 100 ? -10.414 -6.254 -3.598 1 98.94 100 ILE B CA 1
ATOM 2117 C C . ILE B 1 100 ? -9.391 -7.367 -3.393 1 98.94 100 ILE B C 1
ATOM 2119 O O . ILE B 1 100 ? -8.211 -7.098 -3.148 1 98.94 100 ILE B O 1
ATOM 2123 N N . GLY B 1 101 ? -9.828 -8.625 -3.471 1 98.81 101 GLY B N 1
ATOM 2124 C CA . GLY B 1 101 ? -8.969 -9.805 -3.4 1 98.81 101 GLY B CA 1
ATOM 2125 C C . GLY B 1 101 ? -8.586 -10.344 -4.766 1 98.81 101 GLY B C 1
ATOM 2126 O O . GLY B 1 101 ? -8.727 -9.648 -5.773 1 98.81 101 GLY B O 1
ATOM 2127 N N . ILE B 1 102 ? -7.98 -11.469 -4.793 1 98.56 102 ILE B N 1
ATOM 2128 C CA . ILE B 1 102 ? -7.551 -12.164 -6.004 1 98.56 102 ILE B CA 1
ATOM 2129 C C . ILE B 1 102 ? -8.164 -13.562 -6.039 1 98.56 102 ILE B C 1
ATOM 2131 O O . ILE B 1 102 ? -7.895 -14.391 -5.168 1 98.56 102 ILE B O 1
ATOM 2135 N N . GLU B 1 103 ? -8.906 -13.805 -7.078 1 98.12 103 GLU B N 1
ATOM 2136 C CA . GLU B 1 103 ? -9.555 -15.109 -7.223 1 98.12 103 GLU B CA 1
ATOM 2137 C C . GLU B 1 103 ? -8.516 -16.219 -7.359 1 98.12 103 GLU B C 1
ATOM 2139 O O . GLU B 1 103 ? -7.527 -16.078 -8.086 1 98.12 103 GLU B O 1
ATOM 2144 N N . ASN B 1 104 ? -8.68 -17.281 -6.582 1 96.38 104 ASN B N 1
ATOM 2145 C CA . ASN B 1 104 ? -7.883 -18.5 -6.637 1 96.38 104 ASN B CA 1
ATOM 2146 C C . ASN B 1 104 ? -6.492 -18.297 -6.051 1 96.38 104 ASN B C 1
ATOM 2148 O O . ASN B 1 104 ? -5.574 -19.062 -6.324 1 96.38 104 ASN B O 1
ATOM 2152 N N . SER B 1 105 ? -6.27 -17.281 -5.383 1 97 105 SER B N 1
ATOM 2153 C CA . SER B 1 105 ? -5.012 -17.062 -4.672 1 97 105 SER B CA 1
ATOM 2154 C C . SER B 1 105 ? -4.988 -17.828 -3.354 1 97 105 SER B C 1
ATOM 2156 O O . SER B 1 105 ? -5.973 -17.828 -2.611 1 97 105 SER B O 1
ATOM 2158 N N . THR B 1 106 ? -3.9 -18.391 -2.992 1 97.38 106 THR B N 1
ATOM 2159 C CA . THR B 1 106 ? -3.77 -19.141 -1.746 1 97.38 106 THR B CA 1
ATOM 2160 C C . THR B 1 106 ? -3.736 -18.203 -0.549 1 97.38 106 THR B C 1
ATOM 2162 O O . THR B 1 106 ? -3.932 -18.625 0.591 1 97.38 106 THR B O 1
ATOM 2165 N N . THR B 1 107 ? -3.539 -17 -0.831 1 98 107 THR B N 1
ATOM 2166 C CA . THR B 1 107 ? -3.34 -16.016 0.234 1 98 107 THR B CA 1
ATOM 2167 C C . THR B 1 107 ? -4.41 -14.938 0.179 1 98 107 THR B C 1
ATOM 2169 O O . THR B 1 107 ? -4.891 -14.477 1.218 1 98 107 THR B O 1
ATOM 2172 N N . CYS B 1 108 ? -5.004 -14.633 -1.008 1 98.38 108 CYS B N 1
ATOM 2173 C CA . CYS B 1 108 ? -5.789 -13.414 -1.141 1 98.38 108 CYS B CA 1
ATOM 2174 C C . CYS B 1 108 ? -7.191 -13.719 -1.655 1 98.38 108 CYS B C 1
ATOM 2176 O O . CYS B 1 108 ? -8.008 -12.812 -1.838 1 98.38 108 CYS B O 1
ATOM 2178 N N . ASP B 1 109 ? -7.492 -14.977 -1.87 1 98.69 109 ASP B N 1
ATOM 2179 C CA . ASP B 1 109 ? -8.852 -15.352 -2.262 1 98.69 109 ASP B CA 1
ATOM 2180 C C . ASP B 1 109 ? -9.852 -15.016 -1.159 1 98.69 109 ASP B C 1
ATOM 2182 O O . ASP B 1 109 ? -9.578 -15.25 0.022 1 98.69 109 ASP B O 1
ATOM 2186 N N . ILE B 1 110 ? -11.016 -14.539 -1.579 1 98.69 110 ILE B N 1
ATOM 2187 C CA . ILE B 1 110 ? -11.969 -14.078 -0.577 1 98.69 110 ILE B CA 1
ATOM 2188 C C . ILE B 1 110 ? -13.125 -15.07 -0.473 1 98.69 110 ILE B C 1
ATOM 2190 O O . ILE B 1 110 ? -13.594 -15.375 0.627 1 98.69 110 ILE B O 1
ATOM 2194 N N . PHE B 1 111 ? -13.602 -15.664 -1.562 1 97.81 111 PHE B N 1
ATOM 2195 C CA . PHE B 1 111 ? -14.938 -16.25 -1.532 1 97.81 111 PHE B CA 1
ATOM 2196 C C . PHE B 1 111 ? -14.859 -17.766 -1.601 1 97.81 111 PHE B C 1
ATOM 2198 O O . PHE B 1 111 ? -15.406 -18.469 -0.744 1 97.81 111 PHE B O 1
ATOM 2205 N N . LYS B 1 112 ? -14.273 -18.344 -2.609 1 94.88 112 LYS B N 1
ATOM 2206 C CA . LYS B 1 112 ? -14.344 -19.766 -2.871 1 94.88 112 LYS B CA 1
ATOM 2207 C C . LYS B 1 112 ? -13.43 -20.547 -1.934 1 94.88 112 LYS B C 1
ATOM 2209 O O . LYS B 1 112 ? -13.898 -21.344 -1.11 1 94.88 112 LYS B O 1
ATOM 2214 N N . ASN B 1 113 ? -12.219 -20.422 -2.096 1 94.94 113 ASN B N 1
ATOM 2215 C CA . ASN B 1 113 ? -11.188 -20.969 -1.226 1 94.94 113 ASN B CA 1
ATOM 2216 C C . ASN B 1 113 ? -10.375 -19.875 -0.548 1 94.94 113 ASN B C 1
ATOM 2218 O O . ASN B 1 113 ? -9.219 -19.625 -0.908 1 94.94 113 ASN B O 1
ATOM 2222 N N . ARG B 1 114 ? -11.102 -19.328 0.475 1 98.19 114 ARG B N 1
ATOM 2223 C CA . ARG B 1 114 ? -10.547 -18.125 1.085 1 98.19 114 ARG B CA 1
ATOM 2224 C C . ARG B 1 114 ? -9.078 -18.312 1.438 1 98.19 114 ARG B C 1
ATOM 2226 O O . ARG B 1 114 ? -8.711 -19.297 2.1 1 98.19 114 ARG B O 1
ATOM 2233 N N . GLY B 1 115 ? -8.195 -17.391 1.037 1 98.69 115 GLY B N 1
ATOM 2234 C CA . GLY B 1 115 ? -6.766 -17.453 1.289 1 98.69 115 GLY B CA 1
ATOM 2235 C C . GLY B 1 115 ? -6.402 -17.156 2.734 1 98.69 115 GLY B C 1
ATOM 2236 O O . GLY B 1 115 ? -7.18 -16.547 3.463 1 98.69 115 GLY B O 1
ATOM 2237 N N . ILE B 1 116 ? -5.238 -17.562 3.102 1 98.81 116 ILE B N 1
ATOM 2238 C CA . ILE B 1 116 ? -4.824 -17.562 4.5 1 98.81 116 ILE B CA 1
ATOM 2239 C C . ILE B 1 116 ? -4.809 -16.125 5.031 1 98.81 116 ILE B C 1
ATOM 2241 O O . ILE B 1 116 ? -5.281 -15.859 6.137 1 98.81 116 ILE B O 1
ATOM 2245 N N . LEU B 1 117 ? -4.262 -15.188 4.273 1 98.88 117 LEU B N 1
ATOM 2246 C CA . LEU B 1 117 ? -4.254 -13.797 4.699 1 98.88 117 LEU B CA 1
ATOM 2247 C C . LEU B 1 117 ? -5.676 -13.281 4.895 1 98.88 117 LEU B C 1
ATOM 2249 O O . LEU B 1 117 ? -5.961 -12.578 5.875 1 98.88 117 LEU B O 1
ATOM 2253 N N . MET B 1 118 ? -6.547 -13.617 3.979 1 98.88 118 MET B N 1
ATOM 2254 C CA . MET B 1 118 ? -7.93 -13.148 4.039 1 98.88 118 MET B CA 1
ATOM 2255 C C . MET B 1 118 ? -8.672 -13.789 5.207 1 98.88 118 MET B C 1
ATOM 2257 O O . MET B 1 118 ? -9.539 -13.164 5.82 1 98.88 118 MET B O 1
ATOM 2261 N N . GLU B 1 119 ? -8.359 -15.023 5.508 1 98.81 119 GLU B N 1
ATOM 2262 C CA . GLU B 1 119 ? -8.938 -15.641 6.699 1 98.81 119 GLU B CA 1
ATOM 2263 C C . GLU B 1 119 ? -8.586 -14.844 7.953 1 98.81 119 GLU B C 1
ATOM 2265 O O . GLU B 1 119 ? -9.469 -14.508 8.75 1 98.81 119 GLU B O 1
ATOM 2270 N N . GLU B 1 120 ? -7.34 -14.539 8.117 1 98.81 120 GLU B N 1
ATOM 2271 C CA . GLU B 1 120 ? -6.895 -13.789 9.289 1 98.81 120 GLU B CA 1
ATOM 2272 C C . GLU B 1 120 ? -7.438 -12.367 9.273 1 98.81 120 GLU B C 1
ATOM 2274 O O . GLU B 1 120 ? -7.801 -11.82 10.32 1 98.81 120 GLU B O 1
ATOM 2279 N N . PHE B 1 121 ? -7.512 -11.836 8.125 1 98.88 121 PHE B N 1
ATOM 2280 C CA . PHE B 1 121 ? -8.055 -10.492 7.957 1 98.88 121 PHE B CA 1
ATOM 2281 C C . PHE B 1 121 ? -9.5 -10.422 8.438 1 98.88 121 PHE B C 1
ATOM 2283 O O . PHE B 1 121 ? -9.844 -9.578 9.266 1 98.88 121 PHE B O 1
ATOM 2290 N N . PHE B 1 122 ? -10.312 -11.305 7.953 1 98.38 122 PHE B N 1
ATOM 2291 C CA . PHE B 1 122 ? -11.734 -11.266 8.258 1 98.38 122 PHE B CA 1
ATOM 2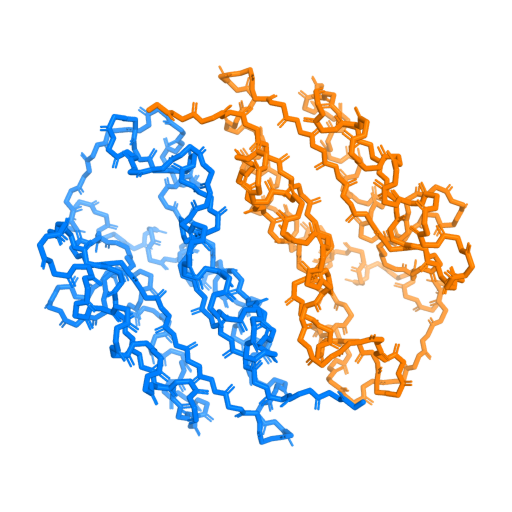292 C C . PHE B 1 122 ? -11.984 -11.602 9.727 1 98.38 122 PHE B C 1
ATOM 2294 O O . PHE B 1 122 ? -12.914 -11.078 10.344 1 98.38 122 PHE B O 1
ATOM 2301 N N . LYS B 1 123 ? -11.141 -12.461 10.266 1 97.75 123 LYS B N 1
ATOM 2302 C CA . LYS B 1 123 ? -11.242 -12.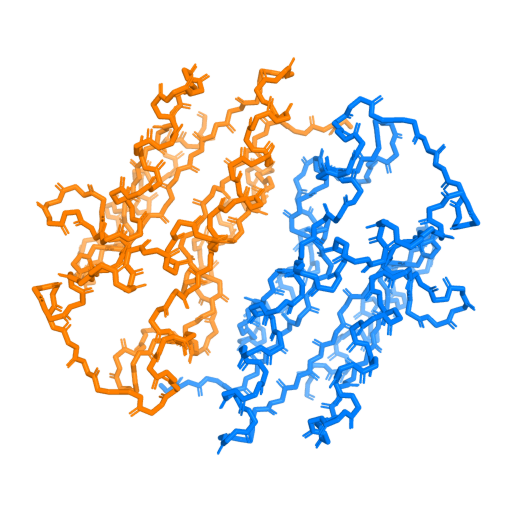734 11.695 1 97.75 123 LYS B CA 1
ATOM 2303 C C . LYS B 1 123 ? -11.109 -11.453 12.516 1 97.75 123 LYS B C 1
ATOM 2305 O O . LYS B 1 123 ? -11.875 -11.227 13.445 1 97.75 123 LYS B O 1
ATOM 2310 N N . GLU B 1 124 ? -10.156 -10.633 12.164 1 97.19 124 GLU B N 1
ATOM 2311 C CA . GLU B 1 124 ? -9.906 -9.391 12.898 1 97.19 124 GLU B CA 1
ATOM 2312 C C . GLU B 1 124 ? -10.977 -8.344 12.594 1 97.19 124 GLU B C 1
ATOM 2314 O O . GLU B 1 124 ? -11.414 -7.621 13.492 1 97.19 124 GLU B O 1
ATOM 2319 N N . VAL B 1 125 ? -11.383 -8.273 11.375 1 97.12 125 VAL B N 1
ATOM 2320 C CA . VAL B 1 125 ? -12.344 -7.266 10.945 1 97.12 125 VAL B CA 1
ATOM 2321 C C . VAL B 1 125 ? -13.703 -7.531 11.594 1 97.12 125 VAL B C 1
ATOM 2323 O O . VAL B 1 125 ? -14.438 -6.594 11.914 1 97.12 125 VAL B O 1
ATOM 2326 N N . GLU B 1 126 ? -14.047 -8.758 11.719 1 96.31 126 GLU B N 1
ATOM 2327 C CA . GLU B 1 126 ? -15.305 -9.133 12.367 1 96.31 126 GLU B CA 1
ATOM 2328 C C . GLU B 1 126 ? -15.398 -8.523 13.766 1 96.31 126 GLU B C 1
ATOM 2330 O O . GLU B 1 126 ? -16.484 -8.133 14.211 1 96.31 126 GLU B O 1
ATOM 2335 N N . LYS B 1 127 ? -14.297 -8.367 14.414 1 95.94 127 LYS B N 1
ATOM 2336 C CA . LYS B 1 127 ? -14.266 -7.809 15.758 1 95.94 127 LYS B CA 1
ATOM 2337 C C . LYS B 1 127 ? -14.516 -6.305 15.734 1 95.94 127 LYS B C 1
ATOM 2339 O O . LYS B 1 127 ? -14.891 -5.715 16.75 1 95.94 127 LYS B O 1
ATOM 2344 N N . LEU B 1 128 ? -14.25 -5.648 14.656 1 95 128 LEU B N 1
ATOM 2345 C CA . LEU B 1 128 ? -14.359 -4.199 14.539 1 95 128 LEU B CA 1
ATOM 2346 C C . LEU B 1 128 ? -15.781 -3.785 14.188 1 95 128 LEU B C 1
ATOM 2348 O O . LEU B 1 128 ? -16.141 -2.611 14.297 1 95 128 LEU B O 1
ATOM 2352 N N . ASN B 1 129 ? -16.625 -4.703 13.742 1 91.75 129 ASN B N 1
ATOM 2353 C CA . ASN B 1 129 ? -18 -4.426 13.344 1 91.75 129 ASN B CA 1
ATOM 2354 C C . ASN B 1 129 ? -18.062 -3.396 12.227 1 91.75 129 ASN B C 1
ATOM 2356 O O . ASN B 1 129 ? -18.812 -2.422 12.312 1 91.75 129 ASN B O 1
ATOM 2360 N N . ILE B 1 130 ? -17.219 -3.469 11.312 1 93.12 130 ILE B N 1
ATOM 2361 C CA . ILE B 1 130 ? -17.266 -2.633 10.117 1 93.12 130 ILE B CA 1
ATOM 2362 C C . ILE B 1 130 ? -17.781 -3.447 8.93 1 93.12 130 ILE B C 1
ATOM 2364 O O . ILE B 1 130 ? -17.578 -4.66 8.867 1 93.12 130 ILE B O 1
ATOM 2368 N N . ILE B 1 131 ? -18.5 -2.752 8.094 1 93.25 131 ILE B N 1
ATOM 2369 C CA . ILE B 1 131 ? -19 -3.381 6.879 1 93.25 131 ILE B CA 1
ATOM 2370 C C . ILE B 1 131 ? -18.031 -3.143 5.73 1 93.25 131 ILE B C 1
ATOM 2372 O O . ILE B 1 131 ? -17.672 -2 5.434 1 93.25 131 ILE B O 1
ATOM 2376 N N . ILE B 1 132 ? -17.594 -4.23 5.121 1 97 132 ILE B N 1
ATOM 2377 C CA . ILE B 1 132 ? -16.703 -4.152 3.975 1 97 132 ILE B CA 1
ATOM 2378 C C . ILE B 1 132 ? -17.312 -4.887 2.787 1 97 132 ILE B C 1
ATOM 2380 O O . ILE B 1 132 ? -17.656 -6.07 2.887 1 97 132 ILE B O 1
ATOM 2384 N N . LYS B 1 133 ? -17.547 -4.184 1.71 1 97.5 133 LYS B N 1
ATOM 2385 C CA . LYS B 1 133 ? -17.953 -4.836 0.465 1 97.5 133 LYS B CA 1
ATOM 2386 C C . LYS B 1 133 ? -16.734 -5.426 -0.256 1 97.5 133 LYS B C 1
ATOM 2388 O O . LYS B 1 133 ? -15.742 -4.73 -0.486 1 97.5 133 LYS B O 1
ATOM 2393 N N . ALA B 1 134 ? -16.875 -6.691 -0.619 1 98.56 134 ALA B N 1
ATOM 2394 C CA . ALA B 1 134 ? -15.695 -7.379 -1.145 1 98.56 134 ALA B CA 1
ATOM 2395 C C . ALA B 1 134 ? -15.914 -7.809 -2.594 1 98.56 134 ALA B C 1
ATOM 2397 O O . ALA B 1 134 ? -17.047 -8.078 -3.004 1 98.56 134 ALA B O 1
ATOM 2398 N N . ILE B 1 135 ? -14.852 -7.828 -3.383 1 98.75 135 ILE B N 1
ATOM 2399 C CA . ILE B 1 135 ? -14.812 -8.328 -4.754 1 98.75 135 ILE B CA 1
ATOM 2400 C C . ILE B 1 135 ? -13.438 -8.945 -5.035 1 98.75 135 ILE B C 1
ATOM 2402 O O . ILE B 1 135 ? -12.492 -8.742 -4.27 1 98.75 135 ILE B O 1
ATOM 2406 N N . GLU B 1 136 ? -13.375 -9.773 -6.094 1 98.69 136 GLU B N 1
ATOM 2407 C CA . GLU B 1 136 ? -12.094 -10.383 -6.441 1 98.69 136 GLU B CA 1
ATOM 2408 C C . GLU B 1 136 ? -11.742 -10.133 -7.902 1 98.69 136 GLU B C 1
ATOM 2410 O O . GLU B 1 136 ? -12.609 -10.18 -8.773 1 98.69 136 GLU B O 1
ATOM 2415 N N . TYR B 1 137 ? -10.461 -9.719 -8.117 1 98.75 137 TYR B N 1
ATOM 2416 C CA . TYR B 1 137 ? -9.938 -9.781 -9.477 1 98.75 137 TYR B CA 1
ATOM 2417 C C . TYR B 1 137 ? -9.984 -11.203 -10.016 1 98.75 137 TYR B C 1
ATOM 2419 O O . TYR B 1 137 ? -9.492 -12.133 -9.375 1 98.75 137 TYR B O 1
ATOM 2427 N N . PRO B 1 138 ? -10.531 -11.414 -11.18 1 98.19 138 PRO B N 1
ATOM 2428 C CA . PRO B 1 138 ? -10.828 -12.773 -11.641 1 98.19 138 PRO B CA 1
ATOM 2429 C C . PRO B 1 138 ? -9.586 -13.508 -12.148 1 98.19 138 PRO B C 1
ATOM 2431 O O . PRO B 1 138 ? -8.656 -12.875 -12.656 1 98.19 138 PRO B O 1
ATOM 2434 N N . LYS B 1 139 ? -9.617 -14.797 -12.031 1 96.06 139 LYS B N 1
ATOM 2435 C CA . LYS B 1 139 ? -8.57 -15.656 -12.586 1 96.06 139 LYS B CA 1
ATOM 2436 C C . LYS B 1 139 ? -8.672 -15.734 -14.102 1 96.06 139 LYS B C 1
ATOM 2438 O O . LYS B 1 139 ? -7.672 -15.594 -14.805 1 96.06 139 LYS B O 1
ATOM 2443 N N . ASN B 1 140 ? -9.891 -15.883 -14.562 1 95.75 140 ASN B N 1
ATOM 2444 C CA . ASN B 1 140 ? -10.141 -16.031 -15.992 1 95.75 140 ASN B CA 1
ATOM 2445 C C . ASN B 1 140 ? -10.375 -14.688 -16.672 1 95.75 140 ASN B C 1
ATOM 2447 O O . ASN B 1 140 ? -11.227 -13.914 -16.234 1 95.75 140 ASN B O 1
ATOM 2451 N N . GLU B 1 141 ? -9.695 -14.453 -17.719 1 93.75 141 GLU B N 1
ATOM 2452 C CA . GLU B 1 141 ? -9.789 -13.195 -18.453 1 93.75 141 GLU B CA 1
ATOM 2453 C C . GLU B 1 141 ? -11.203 -12.953 -18.953 1 93.75 141 GLU B C 1
ATOM 2455 O O . GLU B 1 141 ? -11.641 -11.812 -19.078 1 93.75 141 GLU B O 1
ATOM 2460 N N . LYS B 1 142 ? -11.93 -13.992 -19.219 1 96.62 142 LYS B N 1
ATOM 2461 C CA . LYS B 1 142 ? -13.281 -13.867 -19.75 1 96.62 142 LYS B CA 1
ATOM 2462 C C . LYS B 1 142 ? -14.219 -13.227 -18.719 1 96.62 142 LYS B C 1
ATOM 2464 O O . LYS B 1 142 ? -15.273 -12.711 -19.078 1 96.62 142 LYS B O 1
ATOM 2469 N N . ASP B 1 143 ? -13.844 -13.273 -17.469 1 97.88 143 ASP B N 1
ATOM 2470 C CA . ASP B 1 143 ? -14.688 -12.758 -16.391 1 97.88 143 ASP B CA 1
ATOM 2471 C C . ASP B 1 143 ? -14.32 -11.312 -16.062 1 97.88 143 ASP B C 1
ATOM 2473 O O . ASP B 1 143 ? -14.938 -10.695 -15.188 1 97.88 143 ASP B O 1
ATOM 2477 N N . TYR B 1 144 ? -13.328 -10.75 -16.75 1 98 144 TYR B N 1
ATOM 2478 C CA . TYR B 1 144 ? -12.781 -9.445 -16.406 1 98 144 TYR B CA 1
ATOM 2479 C C . TYR B 1 144 ? -13.828 -8.352 -16.594 1 98 144 TYR B C 1
ATOM 2481 O O . TYR B 1 144 ? -13.984 -7.473 -15.75 1 98 144 TYR B O 1
ATOM 2489 N N . ASN B 1 145 ? -14.547 -8.406 -17.703 1 98.19 145 ASN B N 1
ATOM 2490 C CA . ASN B 1 145 ? -15.562 -7.391 -17.953 1 98.19 145 ASN B CA 1
ATOM 2491 C C . ASN B 1 145 ? -16.641 -7.387 -16.859 1 98.19 145 ASN B C 1
ATOM 2493 O O . ASN B 1 145 ? -17.078 -6.324 -16.422 1 98.19 145 ASN B O 1
ATOM 2497 N N . LYS B 1 146 ? -17.062 -8.57 -16.531 1 98.31 146 LYS B N 1
ATOM 2498 C CA . LYS B 1 146 ? -18.031 -8.688 -15.453 1 98.31 146 LYS B CA 1
ATOM 2499 C C . LYS B 1 146 ? -17.469 -8.125 -14.148 1 98.31 146 LYS B C 1
ATOM 2501 O O . LYS B 1 146 ? -18.172 -7.441 -13.406 1 98.31 146 LYS B O 1
ATOM 2506 N N . PHE B 1 147 ? -16.266 -8.422 -13.914 1 98.69 147 PHE B N 1
ATOM 2507 C CA . PHE B 1 147 ? -15.57 -7.906 -12.742 1 98.69 147 PHE B CA 1
ATOM 2508 C C . PHE B 1 147 ? -15.578 -6.379 -12.742 1 98.69 147 PHE B C 1
ATOM 2510 O O . PHE B 1 147 ? -15.938 -5.754 -11.742 1 98.69 147 PHE B O 1
ATOM 2517 N N . VAL B 1 148 ? -15.195 -5.746 -13.812 1 98.56 148 VAL B N 1
ATOM 2518 C CA . VAL B 1 148 ? -15.117 -4.293 -13.93 1 98.56 148 VAL B CA 1
ATOM 2519 C C . VAL B 1 148 ? -16.5 -3.682 -13.711 1 98.56 148 VAL B C 1
ATOM 2521 O O . VAL B 1 148 ? -16.641 -2.711 -12.961 1 98.56 148 VAL B O 1
ATOM 2524 N N . LYS B 1 149 ? -17.484 -4.258 -14.242 1 98.31 149 LYS B N 1
ATOM 2525 C CA . LYS B 1 149 ? -18.859 -3.764 -14.086 1 98.31 149 LYS B CA 1
ATOM 2526 C C . LYS B 1 149 ? -19.297 -3.848 -12.625 1 98.31 149 LYS B C 1
ATOM 2528 O O . LYS B 1 149 ? -19.906 -2.91 -12.102 1 98.31 149 LYS B O 1
ATOM 2533 N N . THR B 1 150 ? -19.031 -4.934 -12.008 1 98.56 150 THR B N 1
ATOM 2534 C CA . THR B 1 150 ? -19.375 -5.125 -10.602 1 98.56 150 THR B CA 1
ATOM 2535 C C . THR B 1 150 ? -18.641 -4.121 -9.719 1 98.56 150 THR B C 1
ATOM 2537 O O . THR B 1 150 ? -19.25 -3.531 -8.812 1 98.56 150 THR B O 1
ATOM 2540 N N . LEU B 1 151 ? -17.344 -3.961 -9.992 1 98.62 151 LEU B N 1
ATOM 2541 C CA . LEU B 1 151 ? -16.547 -2.994 -9.242 1 98.62 151 LEU B CA 1
ATOM 2542 C C . LEU B 1 151 ? -17.125 -1.59 -9.383 1 98.62 151 LEU B C 1
ATOM 2544 O O . LEU B 1 151 ? -17.297 -0.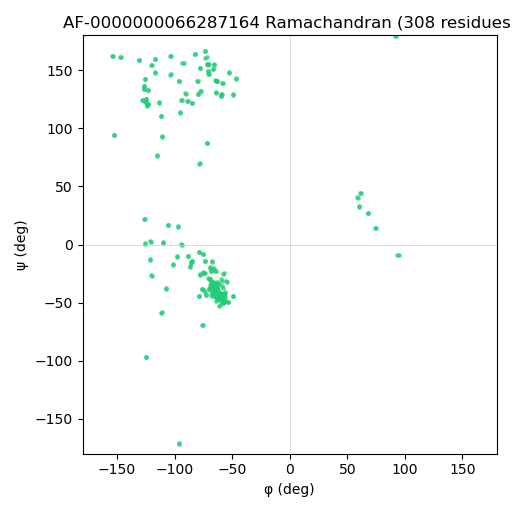878 -8.391 1 98.62 151 LEU B O 1
ATOM 2548 N N . GLU B 1 152 ? -17.5 -1.191 -10.578 1 98.06 152 GLU B N 1
ATOM 2549 C CA . GLU B 1 152 ? -18.047 0.137 -10.836 1 98.06 152 GLU B CA 1
ATOM 2550 C C . GLU B 1 152 ? -19.375 0.339 -10.109 1 98.06 152 GLU B C 1
ATOM 2552 O O . GLU B 1 152 ? -19.656 1.433 -9.609 1 98.06 152 GLU B O 1
ATOM 2557 N N . LYS B 1 153 ? -20.156 -0.697 -10.023 1 97.25 153 LYS B N 1
ATOM 2558 C CA . LYS B 1 153 ? -21.406 -0.626 -9.289 1 97.25 153 LYS B CA 1
ATOM 2559 C C . LYS B 1 153 ? -21.172 -0.514 -7.789 1 97.25 153 LYS B C 1
ATOM 2561 O O . LYS B 1 153 ? -21.891 0.212 -7.094 1 97.25 153 LYS B O 1
ATOM 2566 N N . MET B 1 154 ? -20.203 -1.211 -7.352 1 97.06 154 MET B N 1
ATOM 2567 C CA . MET B 1 154 ? -19.875 -1.291 -5.93 1 97.06 154 MET B CA 1
ATOM 2568 C C . MET B 1 154 ? -19.375 0.054 -5.406 1 97.06 154 MET B C 1
ATOM 2570 O O . MET B 1 154 ? -19.625 0.401 -4.25 1 97.06 154 MET B O 1
ATOM 2574 N N . ILE B 1 155 ? -18.703 0.808 -6.254 1 95.56 155 ILE B N 1
ATOM 2575 C CA . ILE B 1 155 ? -17.984 1.977 -5.754 1 95.56 155 ILE B CA 1
ATOM 2576 C C . ILE B 1 155 ? -18.828 3.23 -5.977 1 95.56 155 ILE B C 1
ATOM 2578 O O . ILE B 1 155 ? -18.453 4.328 -5.562 1 95.56 155 ILE B O 1
ATOM 2582 N N . LYS B 1 156 ? -19.969 3.209 -6.742 1 84.56 156 LYS B N 1
ATOM 2583 C CA . LYS B 1 156 ? -20.906 4.32 -6.891 1 84.56 156 LYS B CA 1
ATOM 2584 C C . LYS B 1 156 ? -21.75 4.504 -5.633 1 84.56 156 LYS B C 1
ATOM 2586 O O . LYS B 1 156 ? -22.031 3.539 -4.918 1 84.56 156 LYS B O 1
#

Nearest PDB structures (foldseek):
  8h4j-assembly4_F  TM=3.791E-01  e=3.324E-02  Klebsiella pneumoniae 30684/NJST258_2
  8b2l-assembly1_S1  TM=4.851E-01  e=8.190E-01  Nicotiana tabacum
  9c3h-assembly1_SO  TM=4.716E-01  e=8.190E-01  Homo sapiens
  8oo0-assembly1_SO  TM=4.639E-01  e=9.264E-01  Thermochaetoides thermophila
  8p2k-assembly1_An  TM=4.698E-01  e=1.426E+00  Oryctolagus cuniculus

InterPro domains:
  IPR054648 TudS-related putative desulfidase [NF045597] (4-139)
  IPR054648 TudS-related putative desulfidase [PF27735] (38-119)

pLDDT: mean 96.98, std 2.89, range [79.19, 98.94]

Foldseek 3Di:
DQPLEEEEEEQQQAQQLLPAPPLGDDPGHVVVLVVLCVVLRHHYDYQDDLCCVPQNSNDDDDALVVQPDPVNLVSLLVSCVVVLVVVLVSVVPPGAYEYEFAPPDLATHAPDNHHSSNVSVVVSVVVSPDDYHYYYCYPDPVCNVVRVVVSNVVSD/DQPLEAEEEEQQQAQQLLPAPPLGDDPGHVVVLVVLCVVLRHHYDYQDDLVCVPQNSNDDDDALVVQPDPVNLVSLLVSCVVVLVVVLVSVVPPGAYEYEFAPPDLATHAPDNHHSSNVSVVVSVVVSPDDYHYYYCYPDPVCNVVRVVVSNVVSD

Secondary structure (DSSP, 8-state):
----EEEEE-HHHH-GGGSPTT--SSSSS-HHHHHHHHHTT-EEEEPP-HHHHHH-TTPPP--HHHH-SHHHHHHHHHHHHHHHHHHHHHHTTT-EEEEEEETT-TTT--SSS--HHHHHHHHHHHHHT--EEEEEE-SSGGGHHHHHHHHHHHH-/----EEEEE-HHHH-GGGSPTT--SSSSS-HHHHHHHHHTT-EEEEPP-HHHHHH-TTPPP--HHHH-SHHHHHHHHHHHHHHHHHHHHHHTTT-EEEEEEETT-TTT--SSS--HHHHHHHHHHHHHT--EEEEEE-SSGGGHHHHHHHHHHHH-